Protein AF-A0A2N0P0S3-F1 (afdb_monomer_lite)

Structure (mmCIF, N/CA/C/O backbone):
data_AF-A0A2N0P0S3-F1
#
_entry.id   AF-A0A2N0P0S3-F1
#
loop_
_atom_site.group_PDB
_atom_site.id
_atom_site.type_symbol
_atom_site.label_atom_id
_atom_site.label_alt_id
_atom_site.label_comp_id
_atom_site.label_asym_id
_atom_site.label_entity_id
_atom_site.label_seq_id
_atom_site.pdbx_PDB_ins_code
_atom_site.Cartn_x
_atom_site.Cartn_y
_atom_site.Cartn_z
_atom_site.occupancy
_atom_site.B_iso_or_equiv
_atom_site.auth_seq_id
_atom_site.auth_comp_id
_atom_site.auth_asym_id
_atom_site.auth_atom_id
_atom_site.pdbx_PDB_model_num
ATOM 1 N N . MET A 1 1 ? -3.765 6.237 31.371 1.00 34.06 1 MET A N 1
ATOM 2 C CA . MET A 1 1 ? -3.952 5.340 30.205 1.00 34.06 1 MET A CA 1
ATOM 3 C C . MET A 1 1 ? -2.977 5.569 29.033 1.00 34.06 1 MET A C 1
ATOM 5 O O . MET A 1 1 ? -3.129 4.906 28.023 1.00 34.06 1 MET A O 1
ATOM 9 N N . LYS A 1 2 ? -1.936 6.421 29.139 1.00 26.97 2 LYS A N 1
ATOM 10 C CA . LYS A 1 2 ? -0.884 6.547 28.098 1.00 26.97 2 LYS A CA 1
ATOM 11 C C . LYS A 1 2 ? 0.274 5.538 28.229 1.00 26.97 2 LYS A C 1
ATOM 13 O O . LYS A 1 2 ? 1.040 5.382 27.290 1.00 26.97 2 LYS A O 1
ATOM 18 N N . ALA A 1 3 ? 0.411 4.870 29.376 1.00 29.38 3 ALA A N 1
ATOM 19 C CA . ALA A 1 3 ? 1.543 3.980 29.656 1.00 29.38 3 ALA A CA 1
ATOM 20 C C . ALA A 1 3 ? 1.286 2.505 29.292 1.00 29.38 3 ALA A C 1
ATOM 22 O O . ALA A 1 3 ? 2.231 1.787 28.995 1.00 29.38 3 ALA A O 1
ATOM 23 N N . THR A 1 4 ? 0.028 2.059 29.265 1.00 32.06 4 THR A N 1
ATOM 24 C CA . THR A 1 4 ? -0.329 0.642 29.069 1.00 32.06 4 THR A CA 1
ATOM 25 C C . THR A 1 4 ? -0.393 0.191 27.608 1.00 32.06 4 THR A C 1
ATOM 27 O O . THR A 1 4 ? -0.320 -0.999 27.349 1.00 32.06 4 THR A O 1
ATOM 30 N N . VAL A 1 5 ? -0.460 1.113 26.642 1.00 41.31 5 VAL A N 1
ATOM 31 C CA . VAL A 1 5 ? -0.503 0.768 25.203 1.00 41.31 5 VAL A CA 1
ATOM 32 C C . VAL A 1 5 ? 0.903 0.537 24.620 1.00 41.31 5 VAL A C 1
ATOM 34 O O . VAL A 1 5 ? 1.060 -0.120 23.601 1.00 41.31 5 VAL A O 1
ATOM 37 N N . ASN A 1 6 ? 1.965 1.014 25.281 1.00 37.31 6 ASN A N 1
ATOM 38 C CA . ASN A 1 6 ? 3.331 0.958 24.738 1.00 37.31 6 ASN A CA 1
ATOM 39 C C . ASN A 1 6 ? 4.110 -0.332 25.074 1.00 37.31 6 ASN A C 1
ATOM 41 O O . ASN A 1 6 ? 5.228 -0.504 24.573 1.00 37.31 6 ASN A O 1
ATOM 45 N N . SER A 1 7 ? 3.548 -1.214 25.912 1.00 41.91 7 SER A N 1
ATOM 46 C CA . SER A 1 7 ? 4.177 -2.462 26.382 1.00 41.91 7 SER A CA 1
ATOM 47 C C . SER A 1 7 ? 3.598 -3.748 25.778 1.00 41.91 7 SER A C 1
ATOM 49 O O . SER A 1 7 ? 4.151 -4.812 26.028 1.00 41.91 7 SER A O 1
ATOM 51 N N . GLU A 1 8 ? 2.506 -3.688 25.009 1.00 54.06 8 GLU A N 1
ATOM 52 C CA . GLU A 1 8 ? 1.815 -4.892 24.499 1.00 54.06 8 GLU A CA 1
ATOM 53 C C . GLU A 1 8 ? 2.252 -5.336 23.098 1.00 54.06 8 GLU A C 1
ATOM 55 O O . GLU A 1 8 ? 1.956 -6.457 22.677 1.00 54.06 8 GLU A O 1
ATOM 60 N N . TYR A 1 9 ? 2.963 -4.488 22.360 1.00 60.41 9 TYR A N 1
ATOM 61 C CA . TYR A 1 9 ? 3.304 -4.790 20.976 1.00 60.41 9 TYR A CA 1
ATOM 62 C C . TYR A 1 9 ? 4.672 -5.476 20.854 1.00 60.41 9 TYR A C 1
ATOM 64 O O . TYR A 1 9 ? 5.592 -5.138 21.606 1.00 60.41 9 TYR A O 1
ATOM 72 N N . PRO A 1 10 ? 4.813 -6.463 19.944 1.00 57.31 10 PRO A N 1
ATOM 73 C CA . PRO A 1 10 ? 6.099 -7.092 19.647 1.00 57.31 10 PRO A CA 1
ATOM 74 C C . PRO A 1 10 ? 7.177 -6.049 19.404 1.00 57.31 10 PRO A C 1
ATOM 76 O O . PRO A 1 10 ? 7.014 -5.178 18.560 1.00 57.31 10 PRO A O 1
ATOM 79 N N . LYS A 1 11 ? 8.268 -6.163 20.154 1.00 61.19 11 LYS A N 1
ATOM 80 C CA . LYS A 1 11 ? 9.514 -5.464 19.879 1.00 61.19 11 LYS A CA 1
ATOM 81 C C . LYS A 1 11 ? 10.600 -6.519 19.850 1.00 61.19 11 LYS A C 1
ATOM 83 O O . LYS A 1 11 ? 11.065 -6.952 20.903 1.00 61.19 11 LYS A O 1
ATOM 88 N N . SER A 1 12 ? 10.940 -6.976 18.660 1.00 64.06 12 SER A N 1
ATOM 89 C CA . SER A 1 12 ? 12.170 -7.714 18.413 1.00 64.06 12 SER A CA 1
ATOM 90 C C . SER A 1 12 ? 13.145 -6.823 17.645 1.00 64.06 12 SER A C 1
ATOM 92 O O . SER A 1 12 ? 12.809 -5.721 17.214 1.00 64.06 12 SER A O 1
ATOM 94 N N . GLU A 1 13 ? 14.384 -7.283 17.483 1.00 67.25 13 GLU A N 1
ATOM 95 C CA . GLU A 1 13 ? 15.349 -6.610 16.604 1.00 67.25 13 GLU A CA 1
ATOM 96 C C . GLU A 1 13 ? 14.969 -6.751 15.116 1.00 67.25 13 GLU A C 1
ATOM 98 O O . GLU A 1 13 ? 15.523 -6.052 14.271 1.00 67.25 13 GLU A O 1
ATOM 103 N N . ASN A 1 14 ? 14.014 -7.633 14.784 1.00 80.31 14 ASN A N 1
ATOM 104 C CA . ASN A 1 14 ? 13.593 -7.917 13.418 1.00 80.31 14 ASN A CA 1
ATOM 105 C C . ASN A 1 14 ? 12.127 -7.510 13.182 1.00 80.31 14 ASN A C 1
ATOM 107 O O . ASN A 1 14 ? 11.172 -8.190 13.567 1.00 80.31 14 ASN A O 1
ATOM 111 N N . ILE A 1 15 ? 11.954 -6.415 12.444 1.00 84.88 15 ILE A N 1
ATOM 112 C CA . ILE A 1 15 ? 10.644 -5.860 12.080 1.00 84.88 15 ILE A CA 1
ATOM 113 C C . ILE A 1 15 ? 9.794 -6.859 11.297 1.00 84.88 15 ILE A C 1
ATOM 115 O O . ILE A 1 15 ? 8.581 -6.909 11.485 1.00 84.88 15 ILE A O 1
ATOM 119 N N . GLY A 1 16 ? 10.405 -7.695 10.457 1.00 84.44 16 GLY A N 1
ATOM 120 C CA . GLY A 1 16 ? 9.678 -8.707 9.695 1.00 84.44 16 GLY A CA 1
ATOM 121 C C . GLY A 1 16 ? 9.000 -9.744 10.592 1.00 84.44 16 GLY A C 1
ATOM 122 O O . GLY A 1 16 ? 7.855 -10.122 10.335 1.00 84.44 16 GLY A O 1
ATOM 123 N N . SER A 1 17 ? 9.653 -10.181 11.676 1.00 85.56 17 SER A N 1
ATOM 124 C CA . SER A 1 17 ? 9.007 -11.058 12.665 1.00 85.56 17 SER A CA 1
ATOM 125 C C . SER A 1 17 ? 7.934 -10.336 13.472 1.00 85.56 17 SER A C 1
ATOM 127 O O . SER A 1 17 ? 6.889 -10.928 13.744 1.00 85.56 17 SER A O 1
ATOM 129 N N . ASP A 1 18 ? 8.145 -9.061 13.802 1.00 86.38 18 ASP A N 1
ATOM 130 C CA . ASP A 1 18 ? 7.155 -8.274 14.540 1.00 86.38 18 ASP A CA 1
ATOM 131 C C . ASP A 1 18 ? 5.877 -8.079 13.718 1.00 86.38 18 ASP A C 1
ATOM 133 O O . ASP A 1 18 ? 4.783 -8.342 14.217 1.00 86.38 18 ASP A O 1
ATOM 137 N N . LEU A 1 19 ? 6.001 -7.724 12.435 1.00 88.12 19 LEU A N 1
ATOM 138 C CA . LEU A 1 19 ? 4.865 -7.581 11.520 1.00 88.12 19 LEU A CA 1
ATOM 139 C C . LEU A 1 19 ? 4.123 -8.905 11.309 1.00 88.12 19 LEU A C 1
ATOM 141 O O . LEU A 1 19 ? 2.893 -8.916 11.289 1.00 88.12 19 LEU A O 1
ATOM 145 N N . LYS A 1 20 ? 4.836 -10.034 11.199 1.00 89.38 20 LYS A N 1
ATOM 146 C CA . LYS A 1 20 ? 4.201 -11.363 11.126 1.00 89.38 20 LYS A CA 1
ATOM 147 C C . LYS A 1 20 ? 3.419 -11.687 12.395 1.00 89.38 20 LYS A C 1
ATOM 149 O O . LYS A 1 20 ? 2.264 -12.088 12.305 1.00 89.38 20 LYS A O 1
ATOM 154 N N . ARG A 1 21 ? 3.997 -11.439 13.572 1.00 86.62 21 ARG A N 1
ATOM 155 C CA . ARG A 1 21 ? 3.304 -11.659 14.848 1.00 86.62 21 ARG A CA 1
ATOM 156 C C . ARG A 1 21 ? 2.073 -10.764 14.979 1.00 86.62 21 ARG A C 1
ATOM 158 O O . ARG A 1 21 ? 1.035 -11.202 15.464 1.00 86.62 21 ARG A O 1
ATOM 165 N N . ILE A 1 22 ? 2.168 -9.512 14.533 1.00 87.94 22 ILE A N 1
ATOM 166 C CA . ILE A 1 22 ? 1.030 -8.586 14.492 1.00 87.94 22 ILE A CA 1
ATOM 167 C C . ILE A 1 22 ? -0.065 -9.115 13.567 1.00 87.94 22 ILE A C 1
ATOM 169 O O . ILE A 1 22 ? -1.233 -9.110 13.951 1.00 87.94 22 ILE A O 1
ATOM 173 N N . GLN A 1 23 ? 0.302 -9.611 12.386 1.00 89.19 23 GLN A N 1
ATOM 174 C CA . GLN A 1 23 ? -0.635 -10.225 11.450 1.00 89.19 23 GLN A CA 1
ATOM 175 C C . GLN A 1 23 ? -1.347 -11.434 12.065 1.00 89.19 23 GLN A C 1
ATOM 177 O O . GLN A 1 23 ? -2.563 -11.545 11.948 1.00 89.19 23 GLN A O 1
ATOM 182 N N . GLU A 1 24 ? -0.621 -12.324 12.740 1.00 88.62 24 GLU A N 1
ATOM 183 C CA . GLU A 1 24 ? -1.198 -13.493 13.416 1.00 88.62 24 GLU A CA 1
ATOM 184 C C . GLU A 1 24 ? -2.192 -13.082 14.506 1.00 88.62 24 GLU A C 1
ATOM 186 O O . GLU A 1 24 ? -3.302 -13.612 14.578 1.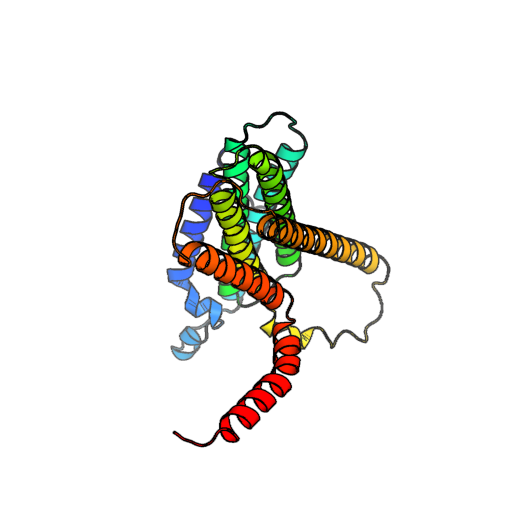00 88.62 24 GLU A O 1
ATOM 191 N N . VAL A 1 25 ? -1.827 -12.089 15.324 1.00 86.94 25 VAL A N 1
ATOM 192 C CA . VAL A 1 25 ? -2.721 -11.530 16.344 1.00 86.94 25 VAL A CA 1
ATOM 193 C C . VAL A 1 25 ? -3.959 -10.910 15.697 1.00 86.94 25 VAL A C 1
ATOM 195 O O . VAL A 1 25 ? -5.065 -11.103 16.200 1.00 86.94 25 VAL A O 1
ATOM 198 N N . LEU A 1 26 ? -3.802 -10.190 14.586 1.00 87.94 26 LEU A N 1
ATOM 199 C CA . LEU A 1 26 ? -4.914 -9.576 13.869 1.00 87.94 26 LEU A CA 1
ATOM 200 C C . LEU A 1 26 ? -5.879 -10.628 13.311 1.00 87.94 26 LEU A C 1
ATOM 202 O O . LEU A 1 26 ? -7.083 -10.502 13.517 1.00 87.94 26 LEU A O 1
ATOM 206 N N . GLU A 1 27 ? -5.372 -11.679 12.665 1.00 87.88 27 GLU A N 1
ATOM 207 C CA . GLU A 1 27 ? -6.202 -12.773 12.142 1.00 87.88 27 GLU A CA 1
ATOM 208 C C . GLU A 1 27 ? -6.913 -13.532 13.272 1.00 87.88 27 GLU A C 1
ATOM 210 O O . GLU A 1 27 ? -8.102 -13.833 13.167 1.00 87.88 27 GLU A O 1
ATOM 215 N N . PHE A 1 28 ? -6.236 -13.761 14.401 1.00 85.06 28 PHE A N 1
ATOM 216 C CA . PHE A 1 28 ? -6.860 -14.342 15.590 1.00 85.06 28 PHE A CA 1
ATOM 217 C C . PHE A 1 28 ? -7.971 -13.447 16.162 1.00 85.06 28 PHE A C 1
ATOM 219 O O . PHE A 1 28 ? -9.050 -13.918 16.510 1.00 85.06 28 PHE A O 1
ATOM 226 N N . LYS A 1 29 ? -7.754 -12.131 16.252 1.00 82.38 29 LYS A N 1
ATOM 227 C CA . LYS A 1 29 ? -8.792 -11.204 16.732 1.00 82.38 29 LYS A CA 1
ATOM 228 C C . LYS A 1 29 ? -9.949 -11.082 15.745 1.00 82.38 29 LYS A C 1
ATOM 230 O O . LYS A 1 29 ? -11.096 -10.975 16.176 1.00 82.38 29 LYS A O 1
ATOM 235 N N . LYS A 1 30 ? -9.669 -11.143 14.444 1.00 84.31 30 LYS A N 1
ATOM 236 C CA . LYS A 1 30 ? -10.674 -11.173 13.383 1.00 84.31 30 LYS A CA 1
ATOM 237 C C . LYS A 1 30 ? -11.548 -12.422 13.463 1.00 84.31 30 LYS A C 1
ATOM 239 O O . LYS A 1 30 ? -12.760 -12.289 13.336 1.00 84.31 30 LYS A O 1
ATOM 244 N N . SER A 1 31 ? -10.977 -13.601 13.705 1.00 85.38 31 SER A N 1
ATOM 245 C CA . SER A 1 31 ? -11.770 -14.831 13.833 1.00 85.38 31 SER A CA 1
ATOM 246 C C . SER A 1 31 ? -12.677 -14.827 15.067 1.00 85.38 31 SER A C 1
ATOM 248 O O . SER A 1 31 ? -13.757 -15.405 15.028 1.00 85.38 31 SER A O 1
ATOM 250 N N . LEU A 1 32 ? -12.273 -14.139 16.139 1.00 79.25 32 LEU A N 1
ATOM 251 C CA . LEU A 1 32 ? -13.073 -14.014 17.358 1.00 79.25 32 LEU A CA 1
ATOM 252 C C . LEU A 1 32 ? -14.158 -12.934 17.277 1.00 79.25 32 LEU A C 1
ATOM 254 O O . LEU A 1 32 ? -15.271 -13.147 17.751 1.00 79.25 32 LEU A O 1
ATOM 258 N N . TYR A 1 33 ? -13.822 -11.759 16.738 1.00 76.31 33 TYR A N 1
ATOM 259 C CA . TYR A 1 33 ? -14.646 -10.554 16.881 1.00 76.31 33 TYR A CA 1
ATOM 260 C C . TYR A 1 33 ? -15.003 -9.873 15.557 1.00 76.31 33 TYR A C 1
ATOM 262 O O . TYR A 1 33 ? -15.669 -8.843 15.580 1.00 76.31 33 TYR A O 1
ATOM 270 N N . GLY A 1 34 ? -14.580 -10.402 14.406 1.00 76.06 34 GLY A N 1
ATOM 271 C CA . GLY A 1 34 ? -14.697 -9.727 13.109 1.00 76.06 34 GLY A CA 1
ATOM 272 C C . GLY A 1 34 ? -16.127 -9.323 12.753 1.00 76.06 34 GLY A C 1
ATOM 273 O O . GLY A 1 34 ? -16.382 -8.146 12.510 1.00 76.06 34 GLY A O 1
ATOM 274 N N . GLU A 1 35 ? -17.071 -10.265 12.800 1.00 75.00 35 GLU A N 1
ATOM 275 C CA . GLU A 1 35 ? -18.485 -9.999 12.481 1.00 75.00 35 GLU A CA 1
ATOM 276 C C . GLU A 1 35 ? -19.124 -9.007 13.465 1.00 75.00 35 GLU A C 1
ATOM 278 O O . GLU A 1 35 ? -19.880 -8.114 13.078 1.00 75.00 35 GLU A O 1
ATOM 283 N N . ILE A 1 36 ? -18.763 -9.121 14.744 1.00 74.06 36 ILE A N 1
ATOM 284 C CA . ILE A 1 36 ? -19.258 -8.257 15.820 1.00 74.06 36 ILE A CA 1
ATOM 285 C C . ILE A 1 36 ? -18.734 -6.830 15.638 1.00 74.06 36 ILE A C 1
ATOM 287 O O . ILE A 1 36 ? -19.488 -5.876 15.803 1.00 74.06 36 ILE A O 1
ATOM 291 N N . LEU A 1 37 ? -17.464 -6.657 15.270 1.00 72.25 37 LEU A N 1
ATOM 292 C CA . LEU A 1 37 ? -16.865 -5.338 15.057 1.00 72.25 37 LEU A CA 1
ATOM 293 C C . LEU A 1 37 ? -17.406 -4.658 13.795 1.00 72.25 37 LEU A C 1
ATOM 295 O O . LEU A 1 37 ? -17.734 -3.470 13.855 1.00 72.25 37 LEU A O 1
ATOM 299 N N . GLN A 1 38 ? -17.567 -5.413 12.704 1.00 73.06 38 GLN A N 1
ATOM 300 C CA . GLN A 1 38 ? -18.098 -4.902 11.437 1.00 73.06 38 GLN A CA 1
ATOM 301 C C . GLN A 1 38 ? -19.552 -4.447 11.563 1.00 73.06 38 GLN A C 1
ATOM 303 O O . GLN A 1 38 ? -19.915 -3.382 11.072 1.00 73.06 38 GLN A O 1
ATOM 308 N N . GLN A 1 39 ? -20.384 -5.207 12.277 1.00 74.38 39 GLN A N 1
ATOM 309 C CA . GLN A 1 39 ? -21.798 -4.875 12.461 1.00 74.38 39 GLN A CA 1
ATOM 310 C C . GLN A 1 39 ? -22.070 -4.071 13.740 1.00 74.38 39 GLN A C 1
ATOM 312 O O . GLN A 1 39 ? -23.220 -3.949 14.159 1.00 74.38 39 GLN A O 1
ATOM 317 N N . SER A 1 40 ? -21.031 -3.550 14.404 1.00 68.62 40 SER A N 1
ATOM 318 C CA . SER A 1 40 ? -21.145 -2.824 15.682 1.00 68.62 40 SER A CA 1
ATOM 319 C C . SER A 1 40 ? -22.008 -3.558 16.723 1.00 68.62 40 SER A C 1
ATOM 321 O O . SER A 1 40 ? -22.817 -2.967 17.440 1.00 68.62 40 SER A O 1
ATOM 323 N N . GLY A 1 41 ? -21.847 -4.877 16.781 1.00 66.19 41 GLY A N 1
ATOM 324 C CA . GLY A 1 41 ? -22.536 -5.752 17.711 1.00 66.19 41 GLY A CA 1
ATOM 325 C C . GLY A 1 41 ? -23.966 -6.114 17.319 1.00 66.19 41 GLY A C 1
ATOM 326 O O . GLY A 1 41 ? -24.654 -6.722 18.127 1.00 66.19 41 GLY A O 1
ATOM 327 N N . LEU A 1 42 ? -24.445 -5.798 16.111 1.00 71.19 42 LEU A N 1
ATOM 328 C CA . LEU A 1 42 ? -25.830 -6.089 15.717 1.00 71.19 42 LEU A CA 1
ATOM 329 C C . LEU A 1 42 ? -26.228 -7.551 15.976 1.00 71.19 42 LEU A C 1
ATOM 331 O O . LEU A 1 42 ? -27.271 -7.789 16.578 1.00 71.19 42 LEU A O 1
ATOM 335 N N . ALA A 1 43 ? -25.370 -8.513 15.621 1.00 67.38 43 ALA A N 1
ATOM 336 C CA . ALA A 1 43 ? -25.603 -9.932 15.894 1.00 67.38 43 ALA A CA 1
ATOM 337 C C . ALA A 1 43 ? -25.854 -10.206 17.388 1.00 67.38 43 ALA A C 1
ATOM 339 O O . ALA A 1 43 ? -26.839 -10.833 17.761 1.00 67.38 43 ALA A O 1
ATOM 340 N N . TRP A 1 44 ? -25.011 -9.671 18.268 1.00 71.50 44 TRP A N 1
ATOM 341 C CA . TRP A 1 44 ? -25.156 -9.824 19.717 1.00 71.50 44 TRP A CA 1
ATOM 342 C C . TRP A 1 44 ? -26.394 -9.094 20.270 1.00 71.50 44 TRP A C 1
ATOM 344 O O . TRP A 1 44 ? -27.048 -9.631 21.162 1.00 71.50 44 TRP A O 1
ATOM 354 N N . LYS A 1 45 ? -26.774 -7.936 19.700 1.00 71.62 45 LYS A N 1
ATOM 355 C CA . LYS A 1 45 ? -28.020 -7.224 20.046 1.00 71.62 45 LYS A CA 1
ATOM 356 C C . LYS A 1 45 ? -29.240 -8.074 19.680 1.00 71.62 45 LYS A C 1
ATOM 358 O O . LYS A 1 45 ? -30.165 -8.176 20.479 1.00 71.62 45 LYS A O 1
ATOM 363 N N . VAL A 1 46 ? -29.221 -8.727 18.513 1.00 75.06 46 VAL A N 1
ATOM 364 C CA . VAL A 1 46 ? -30.287 -9.639 18.052 1.00 75.06 46 VAL A CA 1
ATOM 365 C C . VAL A 1 46 ? -30.439 -10.848 18.981 1.00 75.06 46 VAL A C 1
ATOM 367 O O . VAL A 1 46 ? -31.560 -11.270 19.250 1.00 75.06 46 VAL A O 1
ATOM 370 N N . PHE A 1 47 ? -29.340 -11.366 19.534 1.00 72.50 47 PHE A N 1
ATOM 371 C CA . PHE A 1 47 ? -29.369 -12.453 20.520 1.00 72.50 47 PHE A CA 1
ATOM 372 C C . PHE A 1 47 ? -29.699 -11.999 21.955 1.00 72.50 47 PHE A C 1
ATOM 374 O O . PHE A 1 47 ? -29.710 -12.824 22.867 1.00 72.50 47 PHE A O 1
ATOM 381 N N . GLY A 1 48 ? -29.978 -10.709 22.177 1.00 69.56 48 GLY A N 1
ATOM 382 C CA . GLY A 1 48 ? -30.339 -10.174 23.491 1.00 69.56 48 GLY A CA 1
ATOM 383 C C . GLY A 1 48 ? -29.163 -10.017 24.460 1.00 69.56 48 GLY A C 1
ATOM 384 O O . GLY A 1 48 ? -29.388 -9.836 25.657 1.00 69.56 48 GLY A O 1
ATOM 385 N N . PHE A 1 49 ? -27.916 -10.070 23.976 1.00 69.44 49 PHE A N 1
ATOM 386 C CA . PHE A 1 49 ? -26.753 -9.805 24.820 1.00 69.44 49 PHE A CA 1
ATOM 387 C C . PHE A 1 49 ? -26.628 -8.303 25.111 1.00 69.44 49 PHE A C 1
ATOM 389 O O . PHE A 1 49 ? -26.746 -7.485 24.192 1.00 69.44 49 PHE A O 1
ATOM 396 N N . PRO A 1 50 ? -26.342 -7.910 26.366 1.00 61.94 50 PRO A N 1
ATOM 397 C CA . PRO A 1 50 ? -26.031 -6.528 26.690 1.00 61.94 50 PRO A CA 1
ATOM 398 C C . PRO A 1 50 ? -24.676 -6.178 26.076 1.00 61.94 50 PRO A C 1
ATOM 400 O O . PRO A 1 50 ? -23.627 -6.621 26.540 1.00 61.94 50 PRO A O 1
ATOM 403 N N . ILE A 1 51 ? -24.693 -5.398 25.000 1.00 68.06 51 ILE A N 1
ATOM 404 C CA . ILE A 1 51 ? -23.466 -4.875 24.409 1.00 68.06 51 ILE A CA 1
ATOM 405 C C . ILE A 1 51 ? -23.181 -3.533 25.036 1.00 68.06 51 ILE A C 1
ATOM 407 O O . ILE A 1 51 ? -23.828 -2.532 24.736 1.00 68.06 51 ILE A O 1
ATOM 411 N N . GLU A 1 52 ? -22.164 -3.513 25.874 1.00 75.12 52 GLU A N 1
ATOM 412 C CA . GLU A 1 52 ? -21.561 -2.272 26.307 1.00 75.12 52 GLU A CA 1
ATOM 413 C C . GLU A 1 52 ? -20.744 -1.683 25.138 1.00 75.12 52 GLU A C 1
ATOM 415 O O . GLU A 1 52 ? -19.682 -2.187 24.762 1.00 75.12 52 GLU A O 1
ATOM 420 N N . GLU A 1 53 ? -21.253 -0.604 24.536 1.00 74.38 53 GLU A N 1
ATOM 421 C CA . GLU A 1 53 ? -20.635 0.083 23.386 1.00 74.38 53 GLU A CA 1
ATOM 422 C C . GLU A 1 53 ? -19.203 0.567 23.678 1.00 74.38 53 GLU A C 1
ATOM 424 O O . GLU A 1 53 ? -18.373 0.687 22.774 1.00 74.38 53 GLU A O 1
ATOM 429 N N . THR A 1 54 ? -18.882 0.756 24.959 1.00 78.94 54 THR A N 1
ATOM 430 C CA . THR A 1 54 ? -17.544 1.061 25.475 1.00 78.94 54 THR A CA 1
ATOM 431 C C . THR A 1 54 ? -16.506 -0.005 25.116 1.00 78.94 54 THR A C 1
ATOM 433 O O . THR A 1 54 ? -15.370 0.356 24.806 1.00 78.94 54 THR A O 1
ATOM 436 N N . TRP A 1 55 ? -16.864 -1.295 25.081 1.00 77.12 55 TRP A N 1
ATOM 437 C CA . TRP A 1 55 ? -15.934 -2.371 24.701 1.00 77.12 55 TRP A CA 1
ATOM 438 C C . TRP A 1 55 ? -15.671 -2.391 23.204 1.00 77.12 55 TRP A C 1
ATOM 440 O O . TRP A 1 55 ? -14.522 -2.532 22.788 1.00 77.12 55 TRP A O 1
ATOM 450 N N . ILE A 1 56 ? -16.714 -2.196 22.391 1.00 77.25 56 ILE A N 1
ATOM 451 C CA . ILE A 1 56 ? -16.561 -2.071 20.937 1.00 77.25 56 ILE A CA 1
ATOM 452 C C . ILE A 1 56 ? -15.649 -0.885 20.629 1.00 77.25 56 ILE A C 1
ATOM 454 O O . ILE A 1 56 ? -14.699 -1.018 19.857 1.00 77.25 56 ILE A O 1
ATOM 458 N N . TYR A 1 57 ? -15.888 0.255 21.278 1.00 80.69 57 TYR A N 1
ATOM 459 C CA . TYR A 1 57 ? -15.037 1.427 21.139 1.00 80.69 57 TYR A CA 1
ATOM 460 C C . TYR A 1 57 ? -13.590 1.142 21.569 1.00 80.69 57 TYR A C 1
ATOM 462 O O . TYR A 1 57 ? -12.665 1.445 20.818 1.00 80.69 57 TYR A O 1
ATOM 470 N N . ALA A 1 58 ? -13.374 0.508 22.725 1.00 81.56 58 ALA A N 1
ATOM 471 C CA . ALA A 1 58 ? -12.038 0.173 23.215 1.00 81.56 58 ALA A CA 1
ATOM 472 C C . ALA A 1 58 ? -11.272 -0.757 22.258 1.00 81.56 58 ALA A C 1
ATOM 474 O O . ALA A 1 58 ? -10.093 -0.522 21.994 1.00 81.56 58 ALA A O 1
ATOM 475 N N . ILE A 1 59 ? -11.937 -1.765 21.683 1.00 82.12 59 ILE A N 1
ATOM 476 C CA . ILE A 1 59 ? -11.323 -2.675 20.705 1.00 82.12 59 ILE A CA 1
ATOM 477 C C . ILE A 1 59 ? -10.995 -1.934 19.404 1.00 82.12 59 ILE A C 1
ATOM 479 O O . ILE A 1 59 ? -9.893 -2.093 18.881 1.00 82.12 59 ILE A O 1
ATOM 483 N N . LYS A 1 60 ? -11.896 -1.076 18.903 1.00 83.38 60 LYS A N 1
ATOM 484 C CA . LYS A 1 60 ? -11.620 -0.227 17.729 1.00 83.38 60 LYS A CA 1
ATOM 485 C C . LYS A 1 60 ? -10.416 0.690 17.973 1.00 83.38 60 LYS A C 1
ATOM 487 O O . LYS A 1 60 ? -9.541 0.786 17.118 1.00 83.38 60 LYS A O 1
ATOM 492 N N . GLN A 1 61 ? -10.321 1.307 19.153 1.00 84.62 61 GLN A N 1
ATOM 493 C CA . GLN A 1 61 ? -9.169 2.132 19.536 1.00 84.62 61 GLN A CA 1
ATOM 494 C C . GLN A 1 61 ? -7.874 1.321 19.640 1.00 84.62 61 GLN A C 1
ATOM 496 O O . GLN A 1 61 ? -6.830 1.782 19.185 1.00 84.62 61 GLN A O 1
ATOM 501 N N . TRP A 1 62 ? -7.928 0.108 20.192 1.00 86.94 62 TRP A N 1
ATOM 502 C CA . TRP A 1 62 ? -6.768 -0.781 20.255 1.00 86.94 62 TRP A CA 1
ATOM 503 C C . TRP A 1 62 ? -6.288 -1.195 18.857 1.00 86.94 62 TRP A C 1
ATOM 505 O O . TRP A 1 62 ? -5.088 -1.150 18.588 1.00 86.94 62 TRP A O 1
ATOM 515 N N . LEU A 1 63 ? -7.212 -1.518 17.944 1.00 86.81 63 LEU A N 1
ATOM 516 C CA . LEU A 1 63 ? -6.903 -1.829 16.545 1.00 86.81 63 LEU A CA 1
ATOM 517 C C . LEU A 1 63 ? -6.290 -0.623 15.815 1.00 86.81 63 LEU A C 1
ATOM 519 O O . LEU A 1 63 ? -5.278 -0.771 15.132 1.00 86.81 63 LEU A O 1
ATOM 523 N N . PHE A 1 64 ? -6.827 0.586 16.010 1.00 86.56 64 PHE A N 1
ATOM 524 C CA . PHE A 1 64 ? -6.195 1.805 15.495 1.00 86.56 64 PHE A CA 1
ATOM 525 C C . PHE A 1 64 ? -4.795 2.016 16.076 1.00 86.56 64 PHE A C 1
ATOM 527 O O . PHE A 1 64 ? -3.865 2.325 15.332 1.00 86.56 64 PHE A O 1
ATOM 534 N N . GLY A 1 65 ? -4.626 1.822 17.386 1.00 86.62 65 GLY A N 1
ATOM 535 C CA . GLY A 1 65 ? -3.332 1.901 18.062 1.00 86.62 65 GLY A CA 1
ATOM 536 C C . GLY A 1 65 ? -2.307 0.936 17.467 1.00 86.62 65 GLY A C 1
ATOM 537 O O . GLY A 1 65 ? -1.173 1.335 17.210 1.00 86.62 65 GLY A O 1
ATOM 538 N N . LEU A 1 66 ? -2.729 -0.293 17.156 1.00 87.94 66 LEU A N 1
ATOM 539 C CA . LEU A 1 66 ? -1.904 -1.298 16.490 1.00 87.94 66 LEU A CA 1
ATOM 540 C C . LEU A 1 66 ? -1.469 -0.842 15.088 1.00 87.94 66 LEU A C 1
ATOM 542 O O . LEU A 1 66 ? -0.286 -0.936 14.764 1.00 87.94 66 LEU A O 1
ATOM 546 N N . ALA A 1 67 ? -2.383 -0.296 14.279 1.00 89.81 67 ALA A N 1
ATOM 547 C CA . ALA A 1 67 ? -2.051 0.241 12.955 1.00 89.81 67 ALA A CA 1
ATOM 548 C C . ALA A 1 67 ? -1.053 1.409 13.042 1.00 89.81 67 ALA A C 1
ATOM 550 O O . ALA A 1 67 ? -0.040 1.410 12.343 1.00 89.81 67 ALA A O 1
ATOM 551 N N . PHE A 1 68 ? -1.285 2.366 13.949 1.00 89.19 68 PHE A N 1
ATOM 552 C CA . PHE A 1 68 ? -0.356 3.478 14.175 1.00 89.19 68 PHE A CA 1
ATOM 553 C C . PHE A 1 68 ? 1.016 2.993 14.639 1.00 89.19 68 PHE A C 1
ATOM 555 O O . PHE A 1 68 ? 2.033 3.531 14.202 1.00 89.19 68 PHE A O 1
ATOM 562 N N . HIS A 1 69 ? 1.054 1.976 15.499 1.00 88.62 69 HIS A N 1
ATOM 563 C CA . HIS A 1 69 ? 2.300 1.377 15.949 1.00 88.62 69 HIS A CA 1
ATOM 564 C C . HIS A 1 69 ? 3.080 0.750 14.785 1.00 88.62 69 HIS A C 1
ATOM 566 O O . HIS A 1 69 ? 4.262 1.056 14.631 1.00 88.62 69 HIS A O 1
ATOM 572 N N . CYS A 1 70 ? 2.419 -0.031 13.923 1.00 89.06 70 CYS A N 1
ATOM 573 C CA . CYS A 1 70 ? 3.038 -0.618 12.728 1.00 89.06 70 CYS A CA 1
ATOM 574 C C . CYS A 1 70 ? 3.613 0.457 11.806 1.00 89.06 70 CYS A C 1
ATOM 576 O O . CYS A 1 70 ? 4.781 0.396 11.424 1.00 89.06 70 CYS A O 1
ATOM 578 N N . SER A 1 71 ? 2.812 1.478 11.489 1.00 89.38 71 SER A N 1
ATOM 579 C CA . SER A 1 71 ? 3.249 2.570 10.621 1.00 89.38 71 SER A CA 1
ATOM 580 C C . SER A 1 71 ? 4.408 3.358 11.233 1.00 89.38 71 SER A C 1
ATOM 582 O O . SER A 1 71 ? 5.332 3.740 10.518 1.00 89.38 71 SER A O 1
ATOM 584 N N . ALA A 1 72 ? 4.405 3.591 12.548 1.00 88.62 72 ALA A N 1
ATOM 585 C CA . ALA A 1 72 ? 5.503 4.269 13.233 1.00 88.62 72 ALA A CA 1
ATOM 586 C C . ALA A 1 72 ? 6.792 3.433 13.225 1.00 88.62 72 ALA A C 1
ATOM 588 O O . ALA A 1 72 ? 7.858 3.970 12.932 1.00 88.62 72 ALA A O 1
ATOM 589 N N . MET A 1 73 ? 6.701 2.125 13.498 1.00 89.62 73 MET A N 1
ATOM 590 C CA . MET A 1 73 ? 7.842 1.209 13.389 1.00 89.62 73 MET A CA 1
ATOM 591 C C . MET A 1 73 ? 8.431 1.239 11.979 1.00 89.62 73 MET A C 1
ATOM 593 O O . MET A 1 73 ? 9.632 1.439 11.828 1.00 89.62 73 MET A O 1
ATOM 597 N N . MET A 1 74 ? 7.585 1.123 10.954 1.00 90.88 74 MET A N 1
ATOM 598 C CA . MET A 1 74 ? 8.031 1.101 9.563 1.00 90.88 74 MET A CA 1
ATOM 599 C C . MET A 1 74 ? 8.682 2.427 9.142 1.00 90.88 74 MET A C 1
ATOM 601 O O . MET A 1 74 ? 9.762 2.428 8.559 1.00 90.88 74 MET A O 1
ATOM 605 N N . ASN A 1 75 ? 8.086 3.569 9.493 1.00 88.19 75 ASN A N 1
ATOM 606 C CA . ASN A 1 75 ? 8.682 4.875 9.191 1.00 88.19 75 ASN A CA 1
ATOM 607 C C . ASN A 1 75 ? 10.041 5.066 9.879 1.00 88.19 75 ASN A C 1
ATOM 609 O O . ASN A 1 75 ? 10.964 5.606 9.275 1.00 88.19 75 ASN A O 1
ATOM 613 N N . ASN A 1 76 ? 10.196 4.598 11.121 1.00 87.75 76 ASN A N 1
ATOM 614 C CA . ASN A 1 76 ? 11.480 4.672 11.817 1.00 87.75 76 ASN A CA 1
ATOM 615 C C . ASN A 1 76 ? 12.569 3.860 11.106 1.00 87.75 76 ASN A C 1
ATOM 617 O O . ASN A 1 76 ? 13.709 4.311 11.042 1.00 87.75 76 ASN A O 1
ATOM 621 N N . GLU A 1 77 ? 12.235 2.694 10.556 1.00 85.69 77 GLU A N 1
ATOM 622 C CA . GLU A 1 77 ? 13.187 1.880 9.795 1.00 85.69 77 GLU A CA 1
ATOM 623 C C . GLU A 1 77 ? 13.543 2.481 8.438 1.00 85.69 77 GLU A C 1
ATOM 625 O O . GLU A 1 77 ? 14.716 2.504 8.071 1.00 85.69 77 GLU A O 1
ATOM 630 N N . LEU A 1 78 ? 12.564 3.037 7.719 1.00 85.94 78 LEU A N 1
ATOM 631 C CA . LEU A 1 78 ? 12.829 3.759 6.471 1.00 85.94 78 LEU A CA 1
ATOM 632 C C . LEU A 1 78 ? 13.740 4.973 6.704 1.00 85.94 78 LEU A C 1
ATOM 634 O O . LEU A 1 78 ? 14.694 5.176 5.961 1.00 85.94 78 LEU A O 1
ATOM 638 N N . ASN A 1 79 ? 13.524 5.723 7.787 1.00 84.25 79 ASN A N 1
ATOM 639 C CA . ASN A 1 79 ? 14.369 6.871 8.126 1.00 84.25 79 ASN A CA 1
ATOM 640 C C . ASN A 1 79 ? 15.816 6.473 8.463 1.00 84.25 79 ASN A C 1
ATOM 642 O O . ASN A 1 79 ? 16.742 7.231 8.180 1.00 84.25 79 ASN A O 1
ATOM 646 N N . LYS A 1 80 ? 16.034 5.296 9.068 1.00 82.00 80 LYS A N 1
ATOM 647 C CA . LYS A 1 80 ? 17.390 4.758 9.284 1.00 82.00 80 LYS A CA 1
ATOM 648 C C . LYS A 1 80 ? 18.058 4.410 7.957 1.00 82.00 80 LYS A C 1
ATOM 650 O O . LYS A 1 80 ? 19.259 4.614 7.805 1.00 82.00 80 LYS A O 1
ATOM 655 N N . TYR A 1 81 ? 17.282 3.888 7.010 1.00 72.25 81 TYR A N 1
ATOM 656 C CA . TYR A 1 81 ? 17.762 3.522 5.685 1.00 72.25 81 TYR A CA 1
ATOM 657 C C . TYR A 1 81 ? 18.187 4.746 4.858 1.00 72.25 81 TYR A C 1
ATOM 659 O O . TYR A 1 81 ? 19.289 4.737 4.314 1.00 72.25 81 TYR A O 1
ATOM 667 N N . ASP A 1 82 ? 17.401 5.828 4.859 1.00 64.94 82 ASP A N 1
ATOM 668 C CA . ASP A 1 82 ? 17.743 7.079 4.156 1.00 64.94 82 ASP A CA 1
ATOM 669 C C . ASP A 1 82 ? 19.076 7.701 4.632 1.00 64.94 82 ASP A C 1
ATOM 671 O O . ASP A 1 82 ? 19.690 8.498 3.924 1.00 64.94 82 ASP A O 1
ATOM 675 N N . GLN A 1 83 ? 19.550 7.328 5.827 1.00 60.31 83 GLN A N 1
ATOM 676 C CA . GLN A 1 83 ? 20.791 7.824 6.430 1.00 60.31 83 GLN A CA 1
ATOM 677 C C . GLN A 1 83 ? 22.001 6.895 6.214 1.00 60.31 83 GLN A C 1
ATOM 679 O O . GLN A 1 83 ? 23.142 7.318 6.418 1.00 60.31 83 GLN A O 1
ATOM 684 N N . LEU A 1 84 ? 21.791 5.641 5.800 1.00 55.31 84 LEU A N 1
ATOM 685 C CA . LEU A 1 84 ? 22.835 4.619 5.675 1.00 55.31 84 LEU A CA 1
ATOM 686 C C . LEU A 1 84 ? 23.137 4.332 4.194 1.00 55.31 84 LEU A C 1
ATOM 688 O O . LEU A 1 84 ? 22.575 3.432 3.580 1.00 55.31 84 LEU A O 1
ATOM 692 N N . PHE A 1 85 ? 24.097 5.068 3.629 1.00 50.78 85 PHE A N 1
ATOM 693 C CA . PHE A 1 85 ? 24.528 5.015 2.220 1.00 50.78 85 PHE A CA 1
ATOM 694 C C . PHE A 1 85 ? 25.196 3.695 1.746 1.00 50.78 85 PHE A C 1
ATOM 696 O O . PHE A 1 85 ? 25.883 3.687 0.725 1.00 50.78 85 PHE A O 1
ATOM 703 N N . SER A 1 86 ? 25.031 2.563 2.439 1.00 55.44 86 SER A N 1
ATOM 704 C CA . SER A 1 86 ? 25.683 1.294 2.057 1.00 55.44 86 SER A CA 1
ATOM 705 C C . SER A 1 86 ? 24.901 0.032 2.442 1.00 55.44 86 SER A C 1
ATOM 707 O O . SER A 1 86 ? 25.490 -0.965 2.872 1.00 55.44 86 SER A O 1
ATOM 709 N N . VAL A 1 87 ? 23.572 0.058 2.358 1.00 62.34 87 VAL A N 1
ATOM 710 C CA . VAL A 1 87 ? 22.771 -1.138 2.654 1.00 62.34 87 VAL A CA 1
ATOM 711 C C . VAL A 1 87 ? 22.740 -2.065 1.433 1.00 62.34 87 VAL A C 1
ATOM 713 O O . VAL A 1 87 ? 22.530 -1.626 0.306 1.00 62.34 87 VAL A O 1
ATOM 716 N N . ASP A 1 88 ? 22.979 -3.353 1.680 1.00 73.50 88 ASP A N 1
ATOM 717 C CA . ASP A 1 88 ? 22.866 -4.444 0.706 1.00 73.50 88 ASP A CA 1
ATOM 718 C C . ASP A 1 88 ? 21.470 -4.454 0.048 1.00 73.50 88 ASP A C 1
ATOM 720 O O . ASP A 1 88 ? 20.461 -4.395 0.753 1.00 73.50 88 ASP A O 1
ATOM 724 N N . ASP A 1 89 ? 21.409 -4.560 -1.287 1.00 77.62 89 ASP A N 1
ATOM 725 C CA . ASP A 1 89 ? 20.167 -4.585 -2.080 1.00 77.62 89 ASP A CA 1
ATOM 726 C C . ASP A 1 89 ? 19.169 -5.646 -1.572 1.00 77.62 89 ASP A C 1
ATOM 728 O O . ASP A 1 89 ? 17.955 -5.446 -1.659 1.00 77.62 89 ASP A O 1
ATOM 732 N N . THR A 1 90 ? 19.659 -6.744 -0.984 1.00 82.06 90 THR A N 1
ATOM 733 C CA . THR A 1 90 ? 18.813 -7.788 -0.380 1.00 82.06 90 THR A CA 1
ATOM 734 C C . THR A 1 90 ? 18.043 -7.292 0.846 1.00 82.06 90 THR A C 1
ATOM 736 O O . THR A 1 90 ? 16.832 -7.489 0.937 1.00 82.06 90 THR A O 1
ATOM 739 N N . LYS A 1 91 ? 18.706 -6.571 1.755 1.00 82.81 91 LYS A N 1
ATOM 740 C CA . LYS A 1 91 ? 18.084 -6.005 2.963 1.00 82.81 91 LYS A CA 1
ATOM 741 C C . LYS A 1 91 ? 17.063 -4.927 2.621 1.00 82.81 91 LYS A C 1
ATOM 743 O O . LYS A 1 91 ? 16.059 -4.784 3.311 1.00 82.81 91 LYS A O 1
ATOM 748 N N . ILE A 1 92 ? 17.305 -4.179 1.545 1.00 84.94 92 ILE A N 1
ATOM 749 C CA . ILE A 1 92 ? 16.363 -3.166 1.058 1.00 84.94 92 ILE A CA 1
ATOM 750 C C . ILE A 1 92 ? 15.112 -3.844 0.500 1.00 84.94 92 ILE A C 1
ATOM 752 O O . ILE A 1 92 ? 14.003 -3.406 0.790 1.00 84.94 92 ILE A O 1
ATOM 756 N N . ALA A 1 93 ? 15.267 -4.937 -0.251 1.00 86.12 93 ALA A N 1
ATOM 757 C CA . ALA A 1 93 ? 14.127 -5.711 -0.733 1.00 86.12 93 ALA A CA 1
ATOM 758 C C . ALA A 1 93 ? 13.282 -6.267 0.430 1.00 86.12 93 ALA A C 1
ATOM 760 O O . ALA A 1 93 ? 12.063 -6.104 0.424 1.00 86.12 93 ALA A O 1
ATOM 761 N N . GLU A 1 94 ? 13.919 -6.823 1.467 1.00 89.25 94 GLU A N 1
ATOM 762 C CA . GLU A 1 94 ? 13.226 -7.282 2.682 1.00 89.25 94 GLU A CA 1
ATOM 763 C C . GLU A 1 94 ? 12.497 -6.138 3.405 1.00 89.25 94 GLU A C 1
ATOM 765 O O . GLU A 1 94 ? 11.356 -6.293 3.847 1.00 89.25 94 GLU A O 1
ATOM 770 N N . LEU A 1 95 ? 13.123 -4.961 3.495 1.00 90.06 95 LEU A N 1
ATOM 771 C CA . LEU A 1 95 ? 12.504 -3.767 4.068 1.00 90.06 95 LEU A CA 1
ATOM 772 C C . LEU A 1 95 ? 11.248 -3.353 3.286 1.00 90.06 95 LEU A C 1
ATOM 774 O O . LEU A 1 95 ? 10.229 -3.012 3.883 1.00 90.06 95 LEU A O 1
ATOM 778 N N . MET A 1 96 ? 11.293 -3.423 1.958 1.00 92.25 96 MET A N 1
ATOM 779 C CA . MET A 1 96 ? 10.168 -3.067 1.089 1.00 92.25 96 MET A CA 1
ATOM 780 C C . MET A 1 96 ? 9.047 -4.115 1.121 1.00 92.25 96 MET A C 1
ATOM 782 O O . MET A 1 96 ? 7.866 -3.765 1.053 1.00 92.25 96 MET A O 1
ATOM 786 N N . ASP A 1 97 ? 9.378 -5.391 1.326 1.00 91.88 97 ASP A N 1
ATOM 787 C CA . ASP A 1 97 ? 8.384 -6.425 1.626 1.00 91.88 97 ASP A CA 1
ATOM 788 C C . ASP A 1 97 ? 7.677 -6.161 2.968 1.00 91.88 97 ASP A C 1
ATOM 790 O O . ASP A 1 97 ? 6.454 -6.321 3.065 1.00 91.88 97 ASP A O 1
ATOM 794 N N . ASN A 1 98 ? 8.412 -5.685 3.979 1.00 92.94 98 ASN A N 1
ATOM 795 C CA . ASN A 1 98 ? 7.845 -5.258 5.262 1.00 92.94 98 ASN A CA 1
ATOM 796 C C . ASN A 1 98 ? 6.943 -4.022 5.111 1.00 92.94 98 ASN A C 1
ATOM 798 O O . ASN A 1 98 ? 5.872 -3.973 5.717 1.00 92.94 98 ASN A O 1
ATOM 802 N N . VAL A 1 99 ? 7.306 -3.066 4.247 1.00 94.06 99 VAL A N 1
ATOM 803 C CA . VAL A 1 99 ? 6.448 -1.919 3.895 1.00 94.06 99 VAL A CA 1
ATOM 804 C C . VAL A 1 99 ? 5.106 -2.394 3.334 1.00 94.06 99 VAL A C 1
ATOM 806 O O . VAL A 1 99 ? 4.050 -1.989 3.828 1.00 94.06 99 VAL A O 1
ATOM 809 N N . ARG A 1 100 ? 5.125 -3.304 2.351 1.00 94.44 100 ARG A N 1
ATOM 810 C CA . ARG A 1 100 ? 3.901 -3.881 1.771 1.00 94.44 100 ARG A CA 1
ATOM 811 C C . ARG A 1 100 ? 3.063 -4.596 2.836 1.00 94.44 100 ARG A C 1
ATOM 813 O O . ARG A 1 100 ? 1.844 -4.425 2.876 1.00 94.44 100 ARG A O 1
ATOM 820 N N . MET A 1 101 ? 3.707 -5.365 3.716 1.00 93.81 101 MET A N 1
ATOM 821 C CA . MET A 1 101 ? 3.041 -6.060 4.821 1.00 93.81 101 MET A CA 1
ATOM 822 C C . MET A 1 101 ? 2.375 -5.080 5.798 1.00 93.81 101 MET A C 1
ATOM 824 O O . MET A 1 101 ? 1.227 -5.289 6.186 1.00 93.81 101 MET A O 1
ATOM 828 N N . CYS A 1 102 ? 3.047 -3.979 6.145 1.00 94.94 102 CYS A N 1
ATOM 829 C CA . CYS A 1 102 ? 2.498 -2.933 7.006 1.00 94.94 102 CYS A CA 1
ATOM 830 C C . CYS A 1 102 ? 1.237 -2.298 6.397 1.00 94.94 102 CYS A C 1
ATOM 832 O O . CYS A 1 102 ? 0.224 -2.171 7.082 1.00 94.94 102 CYS A O 1
ATOM 834 N N . ILE A 1 103 ? 1.269 -1.938 5.108 1.00 95.06 103 ILE A N 1
ATOM 835 C CA . ILE A 1 103 ? 0.108 -1.359 4.407 1.00 95.06 103 ILE A CA 1
ATOM 836 C C . ILE A 1 103 ? -1.058 -2.361 4.379 1.00 95.06 103 ILE A C 1
ATOM 838 O O . ILE A 1 103 ? -2.208 -1.990 4.626 1.00 95.06 103 ILE A O 1
ATOM 842 N N . LYS A 1 104 ? -0.770 -3.648 4.145 1.00 94.75 104 LYS A N 1
ATOM 843 C CA . LYS A 1 104 ? -1.775 -4.717 4.180 1.00 94.75 104 LYS A CA 1
ATOM 844 C C . LYS A 1 104 ? -2.440 -4.835 5.555 1.00 94.75 104 LYS A C 1
ATOM 846 O O . LYS A 1 104 ? -3.672 -4.820 5.609 1.00 94.75 104 LYS A O 1
ATOM 851 N N . ILE A 1 105 ? -1.654 -4.903 6.634 1.00 93.25 105 ILE A N 1
ATOM 852 C CA . ILE A 1 105 ? -2.143 -4.948 8.026 1.00 93.25 105 ILE A CA 1
ATOM 853 C C . ILE A 1 105 ? -3.061 -3.751 8.299 1.00 93.25 105 ILE A C 1
ATOM 855 O O . ILE A 1 105 ? -4.181 -3.931 8.779 1.00 93.25 105 ILE A O 1
ATOM 859 N N . THR A 1 106 ? -2.633 -2.538 7.930 1.00 93.12 106 THR A N 1
ATOM 860 C CA . THR A 1 106 ? -3.449 -1.328 8.095 1.00 93.12 106 THR A CA 1
ATOM 861 C C . THR A 1 106 ? -4.771 -1.438 7.336 1.00 93.12 106 THR A C 1
ATOM 863 O O . THR A 1 106 ? -5.818 -1.150 7.912 1.00 93.12 106 THR A O 1
ATOM 866 N N . SER A 1 107 ? -4.772 -1.925 6.089 1.00 92.19 107 SER A N 1
ATOM 867 C CA . SER A 1 107 ? -6.017 -2.098 5.324 1.00 92.19 107 SER A CA 1
ATOM 868 C C . SER A 1 107 ? -6.991 -3.077 5.985 1.00 92.19 107 SER A C 1
ATOM 870 O O . SER A 1 107 ? -8.182 -2.792 6.078 1.00 92.19 107 SER A O 1
ATOM 872 N N . GLN A 1 108 ? -6.493 -4.198 6.515 1.00 90.81 108 GLN A N 1
ATOM 873 C CA . GLN A 1 108 ? -7.323 -5.191 7.196 1.00 90.81 108 GLN A CA 1
ATOM 874 C C . GLN A 1 108 ? -7.905 -4.635 8.497 1.00 90.81 108 GLN A C 1
ATOM 876 O O . GLN A 1 108 ? -9.064 -4.893 8.812 1.00 90.81 108 GLN A O 1
ATOM 881 N N . ILE A 1 109 ? -7.125 -3.843 9.235 1.00 89.75 109 ILE A N 1
ATOM 882 C CA . ILE A 1 109 ? -7.602 -3.140 10.427 1.00 89.75 109 ILE A CA 1
ATOM 883 C C . ILE A 1 109 ? -8.740 -2.179 10.063 1.00 89.75 109 ILE A C 1
ATOM 885 O O . ILE A 1 109 ? -9.791 -2.227 10.699 1.00 89.75 109 ILE A O 1
ATOM 889 N N . ILE A 1 110 ? -8.573 -1.355 9.023 1.00 87.88 110 ILE A N 1
ATOM 890 C CA . ILE A 1 110 ? -9.618 -0.420 8.578 1.00 87.88 110 ILE A CA 1
ATOM 891 C C . ILE A 1 110 ? -10.892 -1.169 8.157 1.00 87.88 110 ILE A C 1
ATOM 893 O O . ILE A 1 110 ? -11.978 -0.790 8.592 1.00 87.88 110 ILE A O 1
ATOM 897 N N . GLN A 1 111 ? -10.775 -2.281 7.421 1.00 86.25 111 GLN A N 1
ATOM 898 C CA . GLN A 1 111 ? -11.922 -3.129 7.053 1.00 86.25 111 GLN A CA 1
ATOM 899 C C . GLN A 1 111 ? -12.655 -3.735 8.252 1.00 86.25 111 GLN A C 1
ATOM 901 O O . GLN A 1 111 ? -13.866 -3.940 8.198 1.00 86.25 111 GLN A O 1
ATOM 906 N N . LEU A 1 112 ? -11.934 -4.079 9.321 1.00 83.31 112 LEU A N 1
ATOM 907 C CA . LEU A 1 112 ? -12.539 -4.643 10.530 1.00 83.31 112 LEU A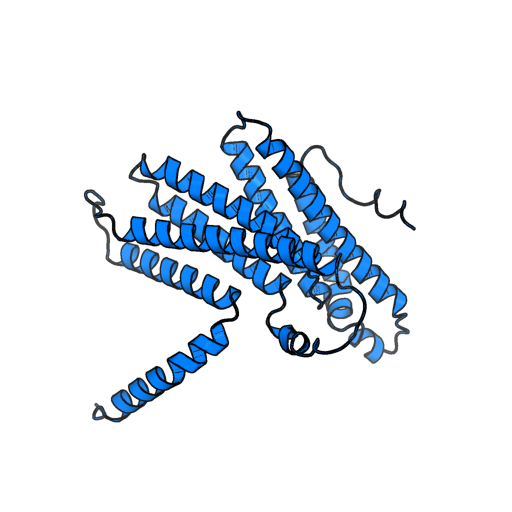 CA 1
ATOM 908 C C . LEU A 1 112 ? -13.255 -3.583 11.359 1.00 83.31 112 LEU A C 1
ATOM 910 O O . LEU A 1 112 ? -14.299 -3.856 11.946 1.00 83.31 112 LEU A O 1
ATOM 914 N N . ILE A 1 113 ? -12.686 -2.382 11.420 1.00 82.62 113 ILE A N 1
ATOM 915 C CA . ILE A 1 113 ? -13.266 -1.263 12.162 1.00 82.62 113 ILE A CA 1
ATOM 916 C C . ILE A 1 113 ? -14.470 -0.674 11.408 1.00 82.62 113 ILE A C 1
ATOM 918 O O . ILE A 1 113 ? -15.427 -0.226 12.053 1.00 82.62 113 ILE A O 1
ATOM 922 N N . GLY A 1 114 ? -14.417 -0.684 10.071 1.00 76.06 114 GLY A N 1
ATOM 923 C CA . GLY A 1 114 ? -15.434 -0.119 9.184 1.00 76.06 114 GLY A CA 1
ATOM 924 C C . GLY A 1 114 ? -15.415 1.409 9.131 1.00 76.06 114 GLY A C 1
ATOM 925 O O . GLY A 1 114 ? -16.444 2.016 8.862 1.00 76.06 114 GLY A O 1
ATOM 926 N N . SER A 1 115 ? -14.286 2.044 9.460 1.00 75.94 115 SER A N 1
ATOM 927 C CA . SER A 1 115 ? -14.147 3.502 9.382 1.00 75.94 115 SER A CA 1
ATOM 928 C C . SER A 1 115 ? -12.727 3.903 8.968 1.00 75.94 115 SER A C 1
ATOM 930 O O . SER A 1 115 ? -11.777 3.462 9.632 1.00 75.94 115 SER A O 1
ATOM 932 N N . PRO A 1 116 ? -12.558 4.757 7.943 1.00 79.38 116 PRO A N 1
ATOM 933 C CA . PRO A 1 116 ? -11.254 5.248 7.514 1.00 79.38 116 PRO A CA 1
ATOM 934 C C . PRO A 1 116 ? -10.640 6.187 8.556 1.00 79.38 116 PRO A C 1
ATOM 936 O O . PRO A 1 116 ? -11.322 6.765 9.405 1.00 79.38 116 PRO A O 1
ATOM 939 N N . ASN A 1 117 ? -9.324 6.380 8.480 1.00 82.56 117 ASN A N 1
ATOM 940 C CA . ASN A 1 117 ? -8.620 7.357 9.307 1.00 82.56 117 ASN A CA 1
ATOM 941 C C . ASN A 1 117 ? -7.582 8.104 8.472 1.00 82.56 117 ASN A C 1
ATOM 943 O O . ASN A 1 117 ? -6.574 7.523 8.078 1.00 82.56 117 ASN A O 1
ATOM 947 N N . ASN A 1 118 ? -7.788 9.410 8.282 1.00 81.56 118 ASN A N 1
ATOM 948 C CA . ASN A 1 118 ? -6.941 10.232 7.417 1.00 81.56 118 ASN A CA 1
ATOM 949 C C . ASN A 1 118 ? -5.445 10.180 7.788 1.00 81.56 118 ASN A C 1
ATOM 951 O O . ASN A 1 118 ? -4.587 10.183 6.912 1.00 81.56 118 ASN A O 1
ATOM 955 N N . LYS A 1 119 ? -5.099 10.073 9.079 1.00 84.38 119 LYS A N 1
ATOM 956 C CA . LYS A 1 119 ? -3.688 9.983 9.495 1.00 84.38 119 LYS A CA 1
ATOM 957 C C . LYS A 1 119 ? -3.056 8.655 9.077 1.00 84.38 119 LYS A C 1
ATOM 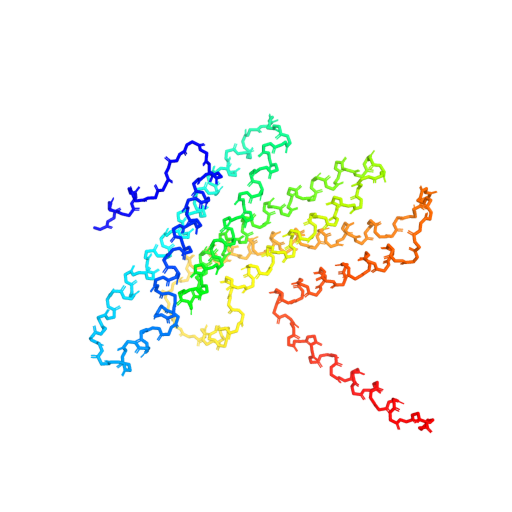959 O O . LYS A 1 119 ? -1.906 8.644 8.644 1.00 84.38 119 LYS A O 1
ATOM 964 N N . LEU A 1 120 ? -3.797 7.551 9.181 1.00 86.56 120 LEU A N 1
ATOM 965 C CA . LEU A 1 120 ? -3.341 6.247 8.688 1.00 86.56 120 LEU A CA 1
ATOM 966 C C . LEU A 1 120 ? -3.293 6.211 7.161 1.00 86.56 120 LEU A C 1
ATOM 968 O O . LEU A 1 120 ? -2.351 5.647 6.608 1.00 86.56 120 LEU A O 1
ATOM 972 N N . THR A 1 121 ? -4.247 6.858 6.491 1.00 87.81 121 THR A N 1
ATOM 973 C CA . THR A 1 121 ? -4.239 7.056 5.038 1.00 87.81 121 THR A CA 1
ATOM 974 C C . THR A 1 121 ? -2.959 7.744 4.589 1.00 87.81 121 THR A C 1
ATOM 976 O O . THR A 1 121 ? -2.206 7.179 3.802 1.00 87.81 121 THR A O 1
ATOM 979 N N . LEU A 1 122 ? -2.662 8.920 5.142 1.00 86.25 122 LEU A N 1
ATOM 980 C CA . LEU A 1 122 ? -1.462 9.685 4.806 1.00 86.25 122 LEU A CA 1
ATOM 981 C C . LEU A 1 122 ? -0.182 8.909 5.129 1.00 86.25 122 LEU A C 1
ATOM 983 O O . LEU A 1 122 ? 0.732 8.872 4.311 1.00 86.25 122 LEU A O 1
ATOM 987 N N . SER A 1 123 ? -0.126 8.237 6.282 1.00 89.50 123 SER A N 1
ATOM 988 C CA . SER A 1 123 ? 1.029 7.409 6.639 1.00 89.50 123 SER A CA 1
ATOM 989 C C . SER A 1 123 ? 1.236 6.249 5.659 1.00 89.50 123 SER A C 1
ATOM 991 O O . SER A 1 123 ? 2.360 5.997 5.233 1.00 89.50 123 SER A O 1
ATOM 993 N N . SER A 1 124 ? 0.159 5.591 5.227 1.00 92.69 124 SER A N 1
ATOM 994 C CA . SER A 1 124 ? 0.222 4.508 4.239 1.00 92.69 124 SER A CA 1
ATOM 995 C C . SER A 1 124 ? 0.620 5.019 2.854 1.00 92.69 124 SER A C 1
ATOM 997 O O . SER A 1 124 ? 1.366 4.338 2.157 1.00 92.69 124 SER A O 1
ATOM 999 N N . ILE A 1 125 ? 0.183 6.227 2.474 1.00 90.81 125 ILE A N 1
ATOM 1000 C CA . ILE A 1 125 ? 0.609 6.889 1.234 1.00 90.81 125 ILE A CA 1
ATOM 1001 C C . ILE A 1 125 ? 2.116 7.159 1.264 1.00 90.81 125 ILE A C 1
ATOM 1003 O O . ILE A 1 125 ? 2.799 6.840 0.299 1.00 90.81 125 ILE A O 1
ATOM 1007 N N . VAL A 1 126 ? 2.661 7.680 2.369 1.00 91.25 126 VAL A N 1
ATOM 1008 C CA . VAL A 1 126 ? 4.114 7.897 2.508 1.00 91.25 126 VAL A CA 1
ATOM 1009 C C . VAL A 1 126 ? 4.885 6.586 2.336 1.00 91.25 126 VAL A C 1
ATOM 1011 O O . VAL A 1 126 ? 5.813 6.526 1.531 1.00 91.25 126 VAL A O 1
ATOM 1014 N N . LEU A 1 127 ? 4.460 5.522 3.024 1.00 93.19 127 LEU A N 1
ATOM 1015 C CA . LEU A 1 127 ? 5.065 4.192 2.905 1.00 93.19 127 LEU A CA 1
ATOM 1016 C C . LEU A 1 127 ? 4.998 3.653 1.463 1.00 93.19 127 LEU A C 1
ATOM 1018 O O . LEU A 1 127 ? 5.978 3.113 0.949 1.00 93.19 127 LEU A O 1
ATOM 1022 N N . ALA A 1 128 ? 3.861 3.833 0.789 1.00 93.62 128 ALA A N 1
ATOM 1023 C CA . ALA A 1 128 ? 3.678 3.426 -0.598 1.00 93.62 128 ALA A CA 1
ATOM 1024 C C . ALA A 1 128 ? 4.582 4.208 -1.563 1.00 93.62 128 ALA A C 1
ATOM 1026 O O . ALA A 1 128 ? 5.186 3.605 -2.449 1.00 93.62 128 ALA A O 1
ATOM 1027 N N . THR A 1 129 ? 4.729 5.521 -1.369 1.00 92.31 129 THR A N 1
ATOM 1028 C CA . THR A 1 129 ? 5.656 6.363 -2.139 1.00 92.31 129 THR A CA 1
ATOM 1029 C C . THR A 1 129 ? 7.088 5.845 -2.030 1.00 92.31 129 THR A C 1
ATOM 1031 O O . THR A 1 129 ? 7.764 5.699 -3.048 1.00 92.31 129 THR A O 1
ATOM 1034 N N . SER A 1 130 ? 7.545 5.499 -0.820 1.00 91.88 130 SER A N 1
ATOM 1035 C CA . SER A 1 130 ? 8.877 4.915 -0.608 1.00 91.88 130 SER A CA 1
ATOM 1036 C C . SER A 1 130 ? 9.057 3.600 -1.372 1.00 91.88 130 SER A C 1
ATOM 1038 O O . SER A 1 130 ? 10.089 3.411 -2.018 1.00 91.88 130 SER A O 1
ATOM 1040 N N . TYR A 1 131 ? 8.045 2.724 -1.365 1.00 93.56 131 TYR A N 1
ATOM 1041 C CA . TYR A 1 131 ? 8.078 1.476 -2.134 1.00 93.56 131 TYR A CA 1
ATOM 1042 C C . TYR A 1 131 ? 8.172 1.727 -3.642 1.00 93.56 131 TYR A C 1
ATOM 1044 O O . TYR A 1 131 ? 9.001 1.118 -4.318 1.00 93.56 131 TYR A O 1
ATOM 1052 N N . ILE A 1 132 ? 7.340 2.624 -4.181 1.00 90.94 132 ILE A N 1
ATOM 1053 C CA . ILE A 1 132 ? 7.314 2.922 -5.620 1.00 90.94 132 ILE A CA 1
ATOM 1054 C C . ILE A 1 132 ? 8.656 3.506 -6.064 1.00 90.94 132 ILE A C 1
ATOM 1056 O O . ILE A 1 132 ? 9.215 3.049 -7.057 1.00 90.94 132 ILE A O 1
ATOM 1060 N N . ASN A 1 133 ? 9.213 4.454 -5.307 1.00 90.62 133 ASN A N 1
ATOM 1061 C CA . ASN A 1 133 ? 10.510 5.056 -5.619 1.00 90.62 133 ASN A CA 1
ATOM 1062 C C . ASN A 1 133 ? 11.649 4.030 -5.585 1.00 90.62 133 ASN A C 1
ATOM 1064 O O . ASN A 1 133 ? 12.514 4.035 -6.462 1.00 90.62 133 ASN A O 1
ATOM 1068 N N . TRP A 1 134 ? 11.637 3.109 -4.617 1.00 90.62 134 TRP A N 1
ATOM 1069 C CA . TRP A 1 134 ? 12.572 1.987 -4.621 1.00 90.62 134 TRP A CA 1
ATOM 1070 C C . TRP A 1 134 ? 12.375 1.095 -5.853 1.00 90.62 134 TRP A C 1
ATOM 1072 O O . TRP A 1 134 ? 13.351 0.770 -6.527 1.00 90.62 134 TRP A O 1
ATOM 1082 N N . GLY A 1 135 ? 11.132 0.742 -6.186 1.00 87.75 135 GLY A N 1
ATOM 1083 C CA . GLY A 1 135 ? 10.806 -0.055 -7.369 1.00 87.75 135 GLY A CA 1
ATOM 1084 C C . GLY A 1 135 ? 11.321 0.584 -8.662 1.00 87.75 135 GLY A C 1
ATOM 1085 O O . GLY A 1 135 ? 11.961 -0.089 -9.466 1.00 87.75 135 GLY A O 1
ATOM 1086 N N . LEU A 1 136 ? 11.130 1.895 -8.819 1.00 86.06 136 LEU A N 1
ATOM 1087 C CA . LEU A 1 136 ? 11.679 2.694 -9.919 1.00 86.06 136 LEU A CA 1
ATOM 1088 C C . LEU A 1 136 ? 13.211 2.621 -9.982 1.00 86.06 136 LEU A C 1
ATOM 1090 O O . LEU A 1 136 ? 13.768 2.315 -11.034 1.00 86.06 136 LEU A O 1
ATOM 1094 N N . SER A 1 137 ? 13.895 2.787 -8.845 1.00 86.00 137 SER A N 1
ATOM 1095 C CA . SER A 1 137 ? 15.355 2.638 -8.771 1.00 86.00 137 SER A CA 1
ATOM 1096 C C . SER A 1 137 ? 15.827 1.237 -9.179 1.00 86.00 137 SER A C 1
ATOM 1098 O O . SER A 1 137 ? 16.863 1.088 -9.831 1.00 86.00 137 SER A O 1
ATOM 1100 N N . GLN A 1 138 ? 15.076 0.189 -8.827 1.00 82.81 138 GLN A N 1
ATOM 1101 C CA . GLN A 1 138 ? 15.402 -1.169 -9.260 1.00 82.81 138 GLN A CA 1
ATOM 1102 C C . GLN A 1 138 ? 15.240 -1.322 -10.773 1.00 82.81 138 GLN A C 1
ATOM 1104 O O . GLN A 1 138 ? 16.100 -1.932 -11.407 1.00 82.81 138 GLN A O 1
ATOM 1109 N N . ILE A 1 139 ? 14.191 -0.745 -11.365 1.00 78.19 139 ILE A N 1
ATOM 1110 C CA . ILE A 1 139 ? 13.986 -0.753 -12.821 1.00 78.19 139 ILE A CA 1
ATOM 1111 C C . ILE A 1 139 ? 15.192 -0.118 -13.527 1.00 78.19 139 ILE A C 1
ATOM 1113 O O . ILE A 1 139 ? 15.762 -0.756 -14.414 1.00 78.19 139 ILE A O 1
ATOM 1117 N N . ASP A 1 140 ? 15.664 1.042 -13.057 1.00 77.75 140 ASP A N 1
ATOM 1118 C CA . ASP A 1 140 ? 16.853 1.722 -13.596 1.00 77.75 140 ASP A CA 1
ATOM 1119 C C . ASP A 1 140 ? 18.114 0.841 -13.549 1.00 77.75 140 ASP A C 1
ATOM 1121 O O . ASP A 1 140 ? 18.874 0.752 -14.516 1.00 77.75 140 ASP A O 1
ATOM 1125 N N . LYS A 1 141 ? 18.334 0.123 -12.439 1.00 76.88 141 LYS A N 1
ATOM 1126 C CA . LYS A 1 141 ? 19.467 -0.811 -12.300 1.00 76.88 141 LYS A CA 1
ATOM 1127 C C . LYS A 1 141 ? 19.361 -2.005 -13.256 1.00 76.88 141 LYS A C 1
ATOM 1129 O O . LYS A 1 141 ? 20.383 -2.554 -13.683 1.00 76.88 141 LYS A O 1
ATOM 1134 N N . ILE A 1 142 ? 18.140 -2.446 -13.554 1.00 70.44 142 ILE A N 1
ATOM 1135 C CA . ILE A 1 142 ? 17.855 -3.681 -14.288 1.00 70.44 142 ILE A CA 1
ATOM 1136 C C . ILE A 1 142 ? 17.836 -3.474 -15.809 1.00 70.44 142 ILE A C 1
ATOM 1138 O O . ILE A 1 142 ? 18.154 -4.426 -16.527 1.00 70.44 142 ILE A O 1
ATOM 1142 N N . GLU A 1 143 ? 17.561 -2.268 -16.321 1.00 61.69 143 GLU A N 1
ATOM 1143 C CA . GLU A 1 143 ? 17.630 -1.981 -17.769 1.00 61.69 143 GLU A CA 1
ATOM 1144 C C . GLU A 1 143 ? 19.005 -2.322 -18.386 1.00 61.69 143 GLU A C 1
ATOM 1146 O O . GLU A 1 143 ? 19.100 -2.629 -19.573 1.00 61.69 143 GLU A O 1
ATOM 1151 N N . ASN A 1 144 ? 20.053 -2.422 -17.563 1.00 59.94 144 ASN A N 1
ATOM 1152 C CA . ASN A 1 144 ? 21.391 -2.861 -17.964 1.00 59.94 144 ASN A CA 1
ATOM 1153 C C . ASN A 1 144 ? 21.546 -4.394 -18.156 1.00 59.94 144 ASN A C 1
ATOM 1155 O O . ASN A 1 144 ? 22.606 -4.852 -18.583 1.00 59.94 144 ASN A O 1
ATOM 1159 N N . LYS A 1 145 ? 20.531 -5.221 -17.843 1.00 58.47 145 LYS A N 1
ATOM 1160 C CA . LYS A 1 145 ? 20.570 -6.703 -17.917 1.00 58.47 145 LYS A CA 1
ATOM 1161 C C . LYS A 1 145 ? 19.355 -7.272 -18.684 1.00 58.47 145 LYS A C 1
ATOM 1163 O O . LYS A 1 145 ? 18.340 -7.659 -18.106 1.00 58.47 145 LYS A O 1
ATOM 1168 N N . ALA A 1 146 ? 19.504 -7.399 -20.005 1.00 54.59 146 ALA A N 1
ATOM 1169 C CA . ALA A 1 146 ? 18.434 -7.544 -21.009 1.00 54.59 146 ALA A CA 1
ATOM 1170 C C . ALA A 1 146 ? 17.420 -8.711 -20.889 1.00 54.59 146 ALA A C 1
ATOM 1172 O O . ALA A 1 146 ? 16.357 -8.623 -21.491 1.00 54.59 146 ALA A O 1
ATOM 1173 N N . ARG A 1 147 ? 17.692 -9.812 -20.168 1.00 55.62 147 ARG A N 1
ATOM 1174 C CA . ARG A 1 147 ? 16.801 -11.005 -20.169 1.00 55.62 147 ARG A CA 1
ATOM 1175 C C . ARG A 1 147 ? 15.923 -11.192 -18.926 1.00 55.62 147 ARG A C 1
ATOM 1177 O O . ARG A 1 147 ? 15.014 -12.008 -18.968 1.00 55.62 147 ARG A O 1
ATOM 1184 N N . SER A 1 148 ? 16.166 -10.458 -17.835 1.00 63.53 148 SER A N 1
ATOM 1185 C CA . SER A 1 148 ? 15.370 -10.570 -16.589 1.00 63.53 148 SER A CA 1
ATOM 1186 C C . SER A 1 148 ? 14.564 -9.314 -16.249 1.00 63.53 148 SER A C 1
ATOM 1188 O O . SER A 1 148 ? 13.868 -9.283 -15.236 1.00 63.53 148 SER A O 1
ATOM 1190 N N . ALA A 1 149 ? 14.673 -8.280 -17.085 1.00 70.38 149 ALA A N 1
ATOM 1191 C CA . ALA A 1 149 ? 14.085 -6.974 -16.828 1.00 70.38 149 ALA A CA 1
ATOM 1192 C C . ALA A 1 149 ? 12.560 -6.992 -16.840 1.00 70.38 149 ALA A C 1
ATOM 1194 O O . ALA A 1 149 ? 11.938 -6.467 -15.924 1.00 70.38 149 ALA A O 1
ATOM 1195 N N . GLU A 1 150 ? 11.972 -7.683 -17.812 1.00 70.75 150 GLU A N 1
ATOM 1196 C CA . GLU A 1 150 ? 10.523 -7.718 -18.007 1.00 70.75 150 GLU A CA 1
ATOM 1197 C C . GLU A 1 150 ? 9.801 -8.397 -16.839 1.00 70.75 150 GLU A C 1
ATOM 1199 O O . GLU A 1 150 ? 8.853 -7.842 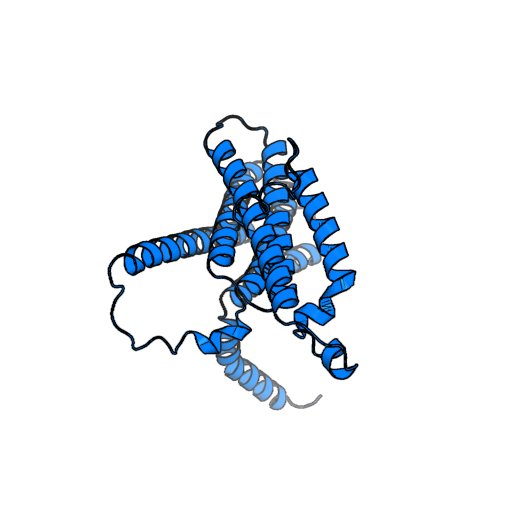-16.295 1.00 70.75 150 GLU A O 1
ATOM 1204 N N . VAL A 1 151 ? 10.291 -9.559 -16.393 1.00 75.38 151 VAL A N 1
ATOM 1205 C CA . VAL A 1 151 ? 9.700 -10.303 -15.265 1.00 75.38 151 VAL A CA 1
ATOM 1206 C C . VAL A 1 151 ? 9.807 -9.509 -13.963 1.00 75.38 151 VAL A C 1
ATOM 1208 O O . VAL A 1 151 ? 8.868 -9.483 -13.171 1.00 75.38 151 VAL A O 1
ATOM 1211 N N . ARG A 1 152 ? 10.937 -8.827 -13.738 1.00 77.12 152 ARG A N 1
ATOM 1212 C CA . ARG A 1 152 ? 11.137 -8.004 -12.537 1.00 77.12 152 ARG A CA 1
ATOM 1213 C C . ARG A 1 152 ? 10.283 -6.740 -12.561 1.00 77.12 152 ARG A C 1
ATOM 1215 O O . ARG A 1 152 ? 9.702 -6.403 -11.536 1.00 77.12 152 ARG A O 1
ATOM 1222 N N . LEU A 1 153 ? 10.165 -6.083 -13.714 1.00 78.94 153 LEU A N 1
ATOM 1223 C CA . LEU A 1 153 ? 9.281 -4.935 -13.908 1.00 78.94 153 LEU A CA 1
ATOM 1224 C C . LEU A 1 153 ? 7.818 -5.326 -13.674 1.00 78.94 153 LEU A C 1
ATOM 1226 O O . LEU A 1 153 ? 7.124 -4.652 -12.919 1.00 78.94 153 LEU A O 1
ATOM 1230 N N . MET A 1 154 ? 7.375 -6.453 -14.244 1.00 79.81 154 MET A N 1
ATOM 1231 C CA . MET A 1 154 ? 6.040 -6.995 -13.983 1.00 79.81 154 MET A CA 1
ATOM 1232 C C . MET A 1 154 ? 5.829 -7.249 -12.491 1.00 79.81 154 MET A C 1
ATOM 1234 O O . MET A 1 154 ? 4.830 -6.809 -11.943 1.00 79.81 154 MET A O 1
ATOM 1238 N N . HIS A 1 155 ? 6.786 -7.883 -11.810 1.00 84.31 155 HIS A N 1
ATOM 1239 C CA . HIS A 1 155 ? 6.689 -8.128 -10.371 1.00 84.31 155 HIS A CA 1
ATOM 1240 C C . HIS A 1 155 ? 6.615 -6.828 -9.548 1.00 84.31 155 HIS A C 1
ATOM 1242 O O . HIS A 1 155 ? 5.830 -6.734 -8.608 1.00 84.31 155 HIS A O 1
ATOM 1248 N N . ILE A 1 156 ? 7.403 -5.803 -9.884 1.00 85.25 156 ILE A N 1
ATOM 1249 C CA . ILE A 1 156 ? 7.365 -4.503 -9.193 1.00 85.25 156 ILE A CA 1
ATOM 1250 C C . ILE A 1 156 ? 6.004 -3.832 -9.395 1.00 85.25 156 ILE A C 1
ATOM 1252 O O . ILE A 1 156 ? 5.355 -3.455 -8.423 1.00 85.25 156 ILE A O 1
ATOM 1256 N N . CYS A 1 157 ? 5.538 -3.728 -10.638 1.00 84.00 157 CYS A N 1
ATOM 1257 C CA . CYS A 1 157 ? 4.256 -3.105 -10.949 1.00 84.00 157 CYS A CA 1
ATOM 1258 C C . CYS A 1 157 ? 3.059 -3.912 -10.392 1.00 84.00 157 CYS A C 1
ATOM 1260 O O . CYS A 1 157 ? 2.068 -3.315 -9.976 1.00 84.00 157 CYS A O 1
ATOM 1262 N N . ASP A 1 158 ? 3.155 -5.242 -10.293 1.00 87.12 158 ASP A N 1
ATOM 1263 C CA . ASP A 1 158 ? 2.148 -6.089 -9.636 1.00 87.12 158 ASP A CA 1
ATOM 1264 C C . ASP A 1 158 ? 2.072 -5.818 -8.127 1.00 87.12 158 ASP A C 1
ATOM 1266 O O . ASP A 1 158 ? 0.996 -5.633 -7.557 1.00 87.12 158 ASP A O 1
ATOM 1270 N N . ASN A 1 159 ? 3.224 -5.660 -7.475 1.00 90.31 159 ASN A N 1
ATOM 1271 C CA . ASN A 1 159 ? 3.264 -5.238 -6.079 1.00 90.31 159 ASN A CA 1
ATOM 1272 C C . ASN A 1 159 ? 2.691 -3.830 -5.875 1.00 90.31 159 ASN A C 1
ATOM 1274 O O . ASN A 1 159 ? 1.977 -3.605 -4.897 1.00 90.31 159 ASN A O 1
ATOM 1278 N N . ILE A 1 160 ? 2.944 -2.897 -6.800 1.00 90.81 160 ILE A N 1
ATOM 1279 C CA . ILE A 1 160 ? 2.312 -1.569 -6.776 1.00 90.81 160 ILE A CA 1
ATOM 1280 C C . ILE A 1 160 ? 0.788 -1.710 -6.886 1.00 90.81 160 ILE A C 1
ATOM 1282 O O . ILE A 1 160 ? 0.070 -1.064 -6.127 1.00 90.81 160 ILE A O 1
ATOM 1286 N N . ASN A 1 161 ? 0.276 -2.602 -7.740 1.00 88.75 161 ASN A N 1
ATOM 1287 C CA . ASN A 1 161 ? -1.165 -2.858 -7.836 1.00 88.75 161 ASN A CA 1
ATOM 1288 C C . ASN A 1 161 ? -1.764 -3.360 -6.520 1.00 88.75 161 ASN A C 1
ATOM 1290 O O . ASN A 1 161 ? -2.832 -2.898 -6.109 1.00 88.75 161 ASN A O 1
ATOM 1294 N N . HIS A 1 162 ? -1.076 -4.277 -5.840 1.00 91.06 162 HIS A N 1
ATOM 1295 C CA . HIS A 1 162 ? -1.487 -4.744 -4.519 1.00 91.06 162 HIS A CA 1
ATOM 1296 C C . HIS A 1 162 ? -1.482 -3.619 -3.479 1.00 91.06 162 HIS A C 1
ATOM 1298 O O . HIS A 1 162 ? -2.433 -3.497 -2.705 1.00 91.06 162 HIS A O 1
ATOM 1304 N N . ILE A 1 163 ? -0.460 -2.760 -3.485 1.00 93.50 163 ILE A N 1
ATOM 1305 C CA . ILE A 1 163 ? -0.397 -1.586 -2.606 1.00 93.50 163 ILE A CA 1
ATOM 1306 C C . ILE A 1 163 ? -1.569 -0.640 -2.887 1.00 93.50 163 ILE A C 1
ATOM 1308 O O . ILE A 1 163 ? -2.273 -0.266 -1.952 1.00 93.50 163 ILE A O 1
ATOM 1312 N N . LEU A 1 164 ? -1.839 -0.309 -4.152 1.00 89.81 164 LEU A N 1
ATOM 1313 C CA . LEU A 1 164 ? -2.956 0.556 -4.553 1.00 89.81 164 LEU A CA 1
ATOM 1314 C C . LEU A 1 164 ? -4.312 -0.001 -4.113 1.00 89.81 164 LEU A C 1
ATOM 1316 O O . LEU A 1 164 ? -5.159 0.747 -3.626 1.00 89.81 164 LEU A O 1
ATOM 1320 N N . HIS A 1 165 ? -4.509 -1.315 -4.230 1.00 90.19 165 HIS A N 1
ATOM 1321 C CA . HIS A 1 165 ? -5.713 -1.975 -3.731 1.00 90.19 165 HIS A CA 1
ATOM 1322 C C . HIS A 1 165 ? -5.885 -1.774 -2.217 1.00 90.19 165 HIS A C 1
ATOM 1324 O O . HIS A 1 165 ? -6.955 -1.370 -1.762 1.00 90.19 165 HIS A O 1
ATOM 1330 N N . HIS A 1 166 ? -4.824 -1.987 -1.435 1.00 92.06 166 HIS A N 1
ATOM 1331 C CA . HIS A 1 166 ? -4.858 -1.755 0.009 1.00 92.06 166 HIS A CA 1
ATOM 1332 C C . HIS A 1 166 ? -5.049 -0.275 0.366 1.00 92.06 166 HIS A C 1
ATOM 1334 O O . HIS A 1 166 ? -5.783 0.028 1.303 1.00 92.06 166 HIS A O 1
ATOM 1340 N N . LEU A 1 167 ? -4.457 0.655 -0.386 1.00 90.25 167 LEU A N 1
ATOM 1341 C CA . LEU A 1 167 ? -4.661 2.087 -0.169 1.00 90.25 167 LEU A CA 1
ATOM 1342 C C . LEU A 1 167 ? -6.104 2.522 -0.460 1.00 90.25 167 LEU A C 1
ATOM 1344 O O . LEU A 1 167 ? -6.633 3.330 0.300 1.00 90.25 167 LEU A O 1
ATOM 1348 N N . ARG A 1 168 ? -6.759 1.962 -1.489 1.00 86.69 168 ARG A N 1
ATOM 1349 C CA . ARG A 1 168 ? -8.187 2.214 -1.777 1.00 86.69 168 ARG A CA 1
ATOM 1350 C C . ARG A 1 168 ? -9.062 1.824 -0.584 1.00 86.69 168 ARG A C 1
ATOM 1352 O O . ARG A 1 168 ? -9.922 2.594 -0.172 1.00 86.69 168 ARG A O 1
ATOM 1359 N N . ILE A 1 169 ? -8.795 0.657 0.003 1.00 86.81 169 ILE A N 1
ATOM 1360 C CA . ILE A 1 169 ? -9.480 0.179 1.212 1.00 86.81 169 ILE A CA 1
ATOM 1361 C C . ILE A 1 169 ? -9.267 1.136 2.394 1.00 86.81 169 ILE A C 1
ATOM 1363 O O . ILE A 1 169 ? -10.198 1.408 3.143 1.00 86.81 169 ILE A O 1
ATOM 1367 N N . ILE A 1 170 ? -8.043 1.639 2.577 1.00 85.94 170 ILE A N 1
ATOM 1368 C CA . ILE A 1 170 ? -7.707 2.550 3.682 1.00 85.94 170 ILE A CA 1
ATOM 1369 C C . ILE A 1 170 ? -8.368 3.928 3.497 1.00 85.94 170 ILE A C 1
ATOM 1371 O O . ILE A 1 170 ? -8.727 4.568 4.486 1.00 85.94 170 ILE A O 1
ATOM 1375 N N . GLN A 1 171 ? -8.517 4.384 2.250 1.00 79.19 171 GLN A N 1
ATOM 1376 C CA . GLN A 1 171 ? -9.128 5.671 1.905 1.00 79.19 171 GLN A CA 1
ATOM 1377 C C . GLN A 1 171 ? -10.650 5.704 2.036 1.00 79.19 171 GLN A C 1
ATOM 1379 O O . GLN A 1 171 ? -11.179 6.790 2.248 1.00 79.19 171 GLN A O 1
ATOM 1384 N N . ASP A 1 172 ? -11.316 4.552 1.932 1.00 64.06 172 ASP A N 1
ATOM 1385 C CA . ASP A 1 172 ? -12.778 4.421 1.942 1.00 64.06 172 ASP A CA 1
ATOM 1386 C C . ASP A 1 172 ? -13.472 5.378 0.953 1.00 64.06 172 ASP A C 1
ATOM 1388 O O . ASP A 1 172 ? -14.164 6.330 1.318 1.00 64.06 172 ASP A O 1
ATOM 1392 N N . VAL A 1 173 ? -13.244 5.128 -0.339 1.00 51.69 173 VAL A N 1
ATOM 1393 C CA . VAL A 1 173 ? -13.829 5.899 -1.452 1.00 51.69 173 VAL A CA 1
ATOM 1394 C C . VAL A 1 173 ? -15.368 5.827 -1.457 1.00 51.69 173 VAL A C 1
ATOM 1396 O O . VAL A 1 173 ? -16.010 6.768 -1.912 1.00 51.69 173 VAL A O 1
ATOM 1399 N N . ASP A 1 174 ? -15.971 4.784 -0.879 1.00 46.50 174 ASP A N 1
ATOM 1400 C CA . ASP A 1 174 ? -17.432 4.621 -0.818 1.00 46.50 174 ASP A CA 1
ATOM 1401 C C . ASP A 1 174 ? -18.081 5.406 0.347 1.00 46.50 174 ASP A C 1
ATOM 1403 O O . ASP A 1 174 ? -19.291 5.626 0.352 1.00 46.50 174 ASP A O 1
ATOM 1407 N N . GLY A 1 175 ? -17.286 5.894 1.311 1.00 43.03 175 GLY A N 1
ATOM 1408 C CA . GLY A 1 175 ? -17.716 6.782 2.401 1.00 43.03 175 GLY A CA 1
ATOM 1409 C C . GLY A 1 175 ? -17.592 8.285 2.096 1.00 43.03 175 GLY A C 1
ATOM 1410 O O . GLY A 1 175 ? -17.919 9.125 2.943 1.00 43.03 175 GLY A O 1
ATOM 1411 N N . GLN A 1 176 ? -17.117 8.659 0.900 1.00 41.75 176 GLN A N 1
ATOM 1412 C CA . GLN A 1 176 ? -16.831 10.054 0.529 1.00 41.75 176 GLN A CA 1
ATOM 1413 C C . GLN A 1 176 ? -18.057 10.943 0.265 1.00 41.75 176 GLN A C 1
ATOM 1415 O O . GLN A 1 176 ? -17.887 12.155 0.109 1.00 41.75 176 GLN A O 1
ATOM 1420 N N . ASP A 1 177 ? -19.283 10.418 0.351 1.00 35.00 177 ASP A N 1
ATOM 1421 C CA . ASP A 1 177 ? -20.501 11.245 0.334 1.00 35.00 177 ASP A CA 1
ATOM 1422 C C . ASP A 1 177 ? -20.578 12.239 1.518 1.00 35.00 177 ASP A C 1
ATOM 1424 O O . ASP A 1 177 ? -21.401 13.153 1.515 1.00 35.00 177 ASP A O 1
ATOM 1428 N N . SER A 1 178 ? -19.693 12.131 2.521 1.00 35.41 178 SER A N 1
ATOM 1429 C CA . SER A 1 178 ? -19.664 13.033 3.687 1.00 35.41 178 SER A CA 1
ATOM 1430 C C . SER A 1 178 ? -18.643 14.182 3.637 1.00 35.41 178 SER A C 1
ATOM 1432 O O . SER A 1 178 ? -18.669 15.036 4.523 1.00 35.41 178 SER A O 1
ATOM 1434 N N . TYR A 1 179 ? -17.762 14.278 2.631 1.00 36.56 179 TYR A N 1
ATOM 1435 C CA . TYR A 1 179 ? -16.707 15.314 2.623 1.00 36.56 179 TYR A CA 1
ATOM 1436 C C . TYR A 1 179 ? -17.027 16.586 1.824 1.00 36.56 179 TYR A C 1
ATOM 1438 O O . TYR A 1 179 ? -16.291 17.566 1.931 1.00 36.56 179 TYR A O 1
ATOM 1446 N N . MET A 1 180 ? -18.160 16.643 1.119 1.00 34.62 180 MET A N 1
ATOM 1447 C CA . MET A 1 180 ? -18.613 17.864 0.427 1.00 34.62 180 MET A CA 1
ATOM 1448 C C . MET A 1 180 ? -19.474 18.800 1.305 1.00 34.62 180 MET A C 1
ATOM 1450 O O . MET A 1 180 ? -19.979 19.803 0.807 1.00 34.62 180 MET A O 1
ATOM 1454 N N . VAL A 1 181 ? -19.631 18.517 2.609 1.00 32.56 181 VAL A N 1
ATOM 1455 C CA . VAL A 1 181 ? -20.486 19.307 3.532 1.00 32.56 181 VAL A CA 1
ATOM 1456 C C . VAL A 1 181 ? -19.699 20.261 4.450 1.00 32.56 181 VAL A C 1
ATOM 1458 O O . VAL A 1 181 ? -20.297 21.084 5.137 1.00 32.56 181 VAL A O 1
ATOM 1461 N N . TYR A 1 182 ? -18.361 20.282 4.421 1.00 35.97 182 TYR A N 1
ATOM 1462 C CA . TYR A 1 182 ? -17.583 21.272 5.189 1.00 35.97 182 TYR A CA 1
ATOM 1463 C C . TYR A 1 182 ? -17.432 22.614 4.454 1.00 35.97 182 TYR A C 1
ATOM 1465 O O . TYR A 1 182 ? -16.332 23.104 4.223 1.00 35.97 182 TYR A O 1
ATOM 1473 N N . ASN A 1 183 ? -18.568 23.233 4.134 1.00 39.59 183 ASN A N 1
ATOM 1474 C CA . ASN A 1 183 ? -18.687 24.677 3.964 1.00 39.59 183 ASN A CA 1
ATOM 1475 C C . ASN A 1 183 ? -19.585 25.209 5.087 1.00 39.59 183 ASN A C 1
ATOM 1477 O O . ASN A 1 183 ? -20.800 25.233 4.933 1.00 39.59 183 ASN A O 1
ATOM 1481 N N . HIS A 1 184 ? -18.953 25.590 6.206 1.00 39.09 184 HIS A N 1
ATOM 1482 C CA . HIS A 1 184 ? -19.336 26.619 7.194 1.00 39.09 184 HIS A CA 1
ATOM 1483 C C . HIS A 1 184 ? -18.987 26.210 8.629 1.00 39.09 184 HIS A C 1
ATOM 1485 O O . HIS A 1 184 ? -19.546 25.265 9.177 1.00 39.09 184 HIS A O 1
ATOM 1491 N N . GLY A 1 185 ? -18.097 26.980 9.258 1.00 35.28 185 GLY A N 1
ATOM 1492 C CA . GLY A 1 185 ? -17.820 26.884 10.689 1.00 35.28 185 GLY A CA 1
ATOM 1493 C C . GLY A 1 185 ? -16.470 27.482 11.060 1.00 35.28 185 GLY A C 1
ATOM 1494 O O . GLY A 1 185 ? -15.458 26.793 11.030 1.00 35.28 185 GLY A O 1
ATOM 1495 N N . ASP A 1 186 ? -16.481 28.771 11.379 1.00 46.94 186 ASP A N 1
ATOM 1496 C CA . ASP A 1 186 ? -15.353 29.610 11.776 1.00 46.94 186 ASP A CA 1
ATOM 1497 C C . ASP A 1 186 ? -14.443 29.037 12.889 1.00 46.94 186 ASP A C 1
ATOM 1499 O O . ASP A 1 186 ? -14.896 28.333 13.791 1.00 46.94 186 ASP A O 1
ATOM 1503 N N . ASN A 1 187 ? -13.175 29.489 12.867 1.00 42.81 187 ASN A N 1
ATOM 1504 C CA . ASN A 1 187 ? -12.154 29.477 13.941 1.00 42.81 187 ASN A CA 1
ATOM 1505 C C . ASN A 1 187 ? -11.104 28.343 14.018 1.00 42.81 187 ASN A C 1
ATOM 1507 O O . ASN A 1 187 ? -10.912 27.771 15.089 1.00 42.81 187 ASN A O 1
ATOM 1511 N N . GLN A 1 188 ? -10.304 28.104 12.962 1.00 45.81 188 GLN A N 1
ATOM 1512 C CA . GLN A 1 188 ? -9.009 27.381 13.090 1.00 45.81 188 GLN A CA 1
ATOM 1513 C C . GLN A 1 188 ? -7.970 27.682 11.971 1.00 45.81 188 GLN A C 1
ATOM 1515 O O . GLN A 1 188 ? -7.224 26.816 11.510 1.00 45.81 188 GLN A O 1
ATOM 1520 N N . GLY A 1 189 ? -7.909 28.935 11.511 1.00 47.53 189 GLY A N 1
ATOM 1521 C CA . GLY A 1 189 ? -7.328 29.337 10.216 1.00 47.53 189 GLY A CA 1
ATOM 1522 C C . GLY A 1 189 ? -5.800 29.390 10.031 1.00 47.53 189 GLY A C 1
ATOM 1523 O O . GLY A 1 189 ? -5.381 29.873 8.990 1.00 47.53 189 GLY A O 1
ATOM 1524 N N . LEU A 1 190 ? -4.954 28.925 10.963 1.00 48.50 190 LEU A N 1
ATOM 1525 C CA . LEU A 1 190 ? -3.485 28.933 10.746 1.00 48.50 190 LEU A CA 1
ATOM 1526 C C . LEU A 1 190 ? -2.811 27.563 10.908 1.00 48.50 190 LEU A C 1
ATOM 1528 O O . LEU A 1 190 ? -1.962 27.202 10.098 1.00 48.50 190 LEU A O 1
ATOM 1532 N N . PHE A 1 191 ? -3.219 26.765 11.899 1.00 48.94 191 PHE A N 1
ATOM 1533 C CA . PHE A 1 191 ? -2.731 25.385 12.044 1.00 48.94 191 PHE A CA 1
ATOM 1534 C C . PHE A 1 191 ? -3.272 24.461 10.940 1.00 48.94 191 PHE A C 1
ATOM 1536 O O . PHE A 1 191 ? -2.556 23.580 10.471 1.00 48.94 191 PHE A O 1
ATOM 1543 N N . SER A 1 192 ? -4.492 24.716 10.454 1.00 61.50 192 SER A N 1
ATOM 1544 C CA . SER A 1 192 ? -5.112 23.937 9.373 1.00 61.50 192 SER A CA 1
ATOM 1545 C C . SER A 1 192 ? -4.427 24.120 8.015 1.00 61.50 192 SER A C 1
ATOM 1547 O O . SER A 1 192 ? -4.384 23.181 7.225 1.00 61.50 192 SER A O 1
ATOM 1549 N N . GLN A 1 193 ? -3.845 25.294 7.739 1.00 67.81 193 GLN A N 1
ATOM 1550 C CA . GLN A 1 193 ? -3.225 25.571 6.441 1.00 67.81 193 GLN A CA 1
ATOM 1551 C C . GLN A 1 193 ? -1.888 24.837 6.268 1.00 67.81 193 GLN A C 1
ATOM 1553 O O . GLN A 1 193 ? -1.619 24.312 5.189 1.00 67.81 193 GLN A O 1
ATOM 1558 N N . PHE A 1 194 ? -1.074 24.754 7.326 1.00 71.31 194 PHE A N 1
ATOM 1559 C CA . PHE A 1 194 ? 0.188 24.009 7.296 1.00 71.31 194 PHE A CA 1
ATOM 1560 C C . PHE A 1 194 ? -0.049 22.498 7.160 1.00 71.31 194 PHE A C 1
ATOM 1562 O O . PHE A 1 194 ? 0.577 21.848 6.324 1.00 71.31 194 PHE A O 1
ATOM 1569 N N . GLU A 1 195 ? -0.998 21.943 7.923 1.00 73.81 195 GLU A N 1
ATOM 1570 C CA . GLU A 1 195 ? -1.377 20.529 7.803 1.00 73.81 195 GLU A CA 1
ATOM 1571 C C . GLU A 1 195 ? -1.951 20.216 6.414 1.00 73.81 195 GLU A C 1
ATOM 1573 O O . GLU A 1 195 ? -1.584 19.212 5.805 1.00 73.81 195 GLU A O 1
ATOM 1578 N N . LEU A 1 196 ? -2.792 21.099 5.863 1.00 73.81 196 LEU A N 1
ATOM 1579 C CA . LEU A 1 196 ? -3.315 20.953 4.506 1.00 73.81 196 LEU A CA 1
ATOM 1580 C C . LEU A 1 196 ? -2.189 20.957 3.463 1.00 73.81 196 LEU A C 1
ATOM 1582 O O . LEU A 1 196 ? -2.162 20.088 2.595 1.00 73.81 196 LEU A O 1
ATOM 1586 N N . GLN A 1 197 ? -1.233 21.885 3.565 1.00 76.31 197 GLN A N 1
ATOM 1587 C CA . GLN A 1 197 ? -0.072 21.933 2.671 1.00 76.31 197 GLN A CA 1
ATOM 1588 C C . GLN A 1 197 ? 0.782 20.664 2.764 1.00 76.31 197 GLN A C 1
ATOM 1590 O O . GLN A 1 197 ? 1.217 20.138 1.740 1.00 76.31 197 GLN A O 1
ATOM 1595 N N . GLN A 1 198 ? 0.999 20.139 3.971 1.00 80.75 198 GLN A N 1
ATOM 1596 C CA . GLN A 1 198 ? 1.744 18.898 4.163 1.00 80.75 198 GLN A CA 1
ATOM 1597 C C . GLN A 1 198 ? 1.011 17.695 3.550 1.00 80.75 198 GLN A C 1
ATOM 1599 O O . GLN A 1 198 ? 1.638 16.877 2.876 1.00 80.75 198 GLN A O 1
ATOM 1604 N N . ASN A 1 199 ? -0.309 17.610 3.720 1.00 79.81 199 ASN A N 1
ATOM 1605 C CA . ASN A 1 199 ? -1.130 16.538 3.151 1.00 79.81 199 ASN A CA 1
ATOM 1606 C C . ASN A 1 199 ? -1.150 16.586 1.618 1.00 79.81 199 ASN A C 1
ATOM 1608 O O . ASN A 1 199 ? -1.029 15.548 0.960 1.00 79.81 199 ASN A O 1
ATOM 1612 N N . LEU A 1 200 ? -1.252 17.792 1.049 1.00 78.00 200 LEU A N 1
ATOM 1613 C CA . LEU A 1 200 ? -1.166 18.010 -0.394 1.00 78.00 200 LEU A CA 1
ATOM 1614 C C . LEU A 1 200 ? 0.191 17.563 -0.927 1.00 78.00 200 LEU A C 1
ATOM 1616 O O . LEU A 1 200 ? 0.232 16.787 -1.873 1.00 78.00 200 LEU A O 1
ATOM 1620 N N . LYS A 1 201 ? 1.287 17.946 -0.266 1.00 82.19 201 LYS A N 1
ATOM 1621 C CA . LYS A 1 201 ? 2.640 17.532 -0.653 1.00 82.19 201 LYS A CA 1
ATOM 1622 C C . LYS A 1 201 ? 2.835 16.013 -0.600 1.00 82.19 201 LYS A C 1
ATOM 1624 O O . LYS A 1 201 ? 3.467 15.447 -1.486 1.00 82.19 201 LYS A O 1
ATOM 1629 N N . ILE A 1 202 ? 2.297 15.336 0.419 1.00 81.38 202 ILE A N 1
ATOM 1630 C CA . ILE A 1 202 ? 2.336 13.864 0.515 1.00 81.38 202 ILE A CA 1
ATOM 1631 C C . ILE A 1 202 ? 1.620 13.230 -0.684 1.00 81.38 202 ILE A C 1
ATOM 1633 O O . ILE A 1 202 ? 2.153 12.314 -1.311 1.00 81.38 202 ILE A O 1
ATOM 1637 N N . THR A 1 203 ? 0.432 13.739 -1.011 1.00 82.19 203 THR A N 1
ATOM 1638 C CA . THR A 1 203 ? -0.388 13.239 -2.123 1.00 82.19 203 THR A CA 1
ATOM 1639 C C . THR A 1 203 ? 0.261 13.532 -3.476 1.00 82.19 203 THR A C 1
ATOM 1641 O O . THR A 1 203 ? 0.297 12.661 -4.340 1.00 82.19 203 THR A O 1
ATOM 1644 N N . GLU A 1 204 ? 0.827 14.726 -3.646 1.00 81.38 204 GLU A N 1
ATOM 1645 C CA . GLU A 1 204 ? 1.547 15.144 -4.848 1.00 81.38 204 GLU A CA 1
ATOM 1646 C C . GLU A 1 204 ? 2.763 14.248 -5.094 1.00 81.38 204 GLU A C 1
ATOM 1648 O O . GLU A 1 204 ? 2.879 13.673 -6.173 1.00 81.38 204 GLU A O 1
ATOM 1653 N N . ASN A 1 205 ? 3.602 14.031 -4.076 1.00 86.25 205 ASN A N 1
ATOM 1654 C CA . ASN A 1 205 ? 4.757 13.136 -4.170 1.00 86.25 205 ASN A CA 1
ATOM 1655 C C . ASN A 1 205 ? 4.347 11.722 -4.597 1.00 86.25 205 ASN A C 1
ATOM 1657 O O . ASN A 1 205 ? 4.950 11.150 -5.500 1.00 86.25 205 ASN A O 1
ATOM 1661 N N . PHE A 1 206 ? 3.299 11.175 -3.978 1.00 88.88 206 PHE A N 1
ATOM 1662 C CA . PHE A 1 206 ? 2.777 9.859 -4.334 1.00 88.88 206 PHE A CA 1
ATOM 1663 C C . PHE A 1 206 ? 2.269 9.808 -5.778 1.00 88.88 206 PHE A C 1
ATOM 1665 O O . PHE A 1 206 ? 2.599 8.887 -6.526 1.00 88.88 206 PHE A O 1
ATOM 1672 N N . SER A 1 207 ? 1.499 10.818 -6.190 1.00 83.06 207 SER A N 1
ATOM 1673 C CA . SER A 1 207 ? 0.991 10.921 -7.558 1.00 83.06 207 SER A CA 1
ATOM 1674 C C . SER A 1 207 ? 2.124 11.038 -8.582 1.00 83.06 207 SER A C 1
ATOM 1676 O O . SER A 1 207 ? 2.087 10.354 -9.601 1.00 83.06 207 SER A O 1
ATOM 1678 N N . GLY A 1 208 ? 3.170 11.814 -8.280 1.00 83.25 208 GLY A N 1
ATOM 1679 C CA . GLY A 1 208 ? 4.361 11.943 -9.115 1.00 83.25 208 GLY A CA 1
ATOM 1680 C C . GLY A 1 208 ? 5.093 10.612 -9.275 1.00 83.25 208 GLY A C 1
ATOM 1681 O O . GLY A 1 208 ? 5.396 10.217 -10.397 1.00 83.25 208 GLY A O 1
ATOM 1682 N N . SER A 1 209 ? 5.287 9.867 -8.182 1.00 88.00 209 SER A N 1
ATOM 1683 C CA . SER A 1 209 ? 5.880 8.524 -8.218 1.00 88.00 209 SER A CA 1
ATOM 1684 C C . SER A 1 209 ? 5.054 7.530 -9.045 1.00 88.00 209 SER A C 1
ATOM 1686 O O . SER A 1 209 ? 5.623 6.722 -9.777 1.00 88.00 209 SER A O 1
ATOM 1688 N N . LEU A 1 210 ? 3.718 7.582 -8.968 1.00 87.00 210 LEU A N 1
ATOM 1689 C CA . LEU A 1 210 ? 2.843 6.739 -9.793 1.00 87.00 210 LEU A CA 1
ATOM 1690 C C . LEU A 1 210 ? 2.900 7.103 -11.278 1.00 87.00 210 LEU A C 1
ATOM 1692 O O . LEU A 1 210 ? 2.935 6.205 -12.120 1.00 87.00 210 LEU A O 1
ATOM 1696 N N . VAL A 1 211 ? 2.904 8.400 -11.599 1.00 85.44 211 VAL A N 1
ATOM 1697 C CA . VAL A 1 211 ? 3.042 8.878 -12.980 1.00 85.44 211 VAL A CA 1
ATOM 1698 C C . VAL A 1 211 ? 4.375 8.419 -13.554 1.00 85.44 211 VAL A C 1
ATOM 1700 O O . VAL A 1 211 ? 4.390 7.846 -14.639 1.00 85.44 211 VAL A O 1
ATOM 1703 N N . GLU A 1 212 ? 5.468 8.576 -12.808 1.00 86.62 212 GLU A N 1
ATOM 1704 C CA . GLU A 1 212 ? 6.791 8.109 -13.225 1.00 86.62 212 GLU A CA 1
ATOM 1705 C C . GLU A 1 212 ? 6.808 6.589 -13.446 1.00 86.62 212 GLU A C 1
ATOM 1707 O O . GLU A 1 212 ? 7.270 6.122 -14.485 1.00 86.62 212 GLU A O 1
ATOM 1712 N N . ALA A 1 213 ? 6.220 5.799 -12.539 1.00 85.06 213 ALA A N 1
ATOM 1713 C CA . ALA A 1 213 ? 6.088 4.349 -12.722 1.00 85.06 213 ALA A CA 1
ATOM 1714 C C . ALA A 1 213 ? 5.308 3.982 -13.994 1.00 85.06 213 ALA A C 1
ATOM 1716 O O . ALA A 1 213 ? 5.708 3.071 -14.724 1.00 85.06 213 ALA A O 1
ATOM 1717 N N . GLY A 1 214 ? 4.233 4.713 -14.297 1.00 82.00 214 GLY A N 1
ATOM 1718 C CA . GLY A 1 214 ? 3.483 4.561 -15.542 1.00 82.00 214 GLY A CA 1
ATOM 1719 C C . GLY A 1 214 ? 4.295 4.944 -16.783 1.00 82.00 214 GLY A C 1
ATOM 1720 O O . GLY A 1 214 ? 4.278 4.211 -17.771 1.00 82.00 214 GLY A O 1
ATOM 1721 N N . LEU A 1 215 ? 5.045 6.050 -16.735 1.00 83.19 215 LEU A N 1
ATOM 1722 C CA . LEU A 1 215 ? 5.909 6.487 -17.835 1.00 83.19 215 LEU A CA 1
ATOM 1723 C C . LEU A 1 215 ? 7.012 5.467 -18.114 1.00 83.19 215 LEU A C 1
ATOM 1725 O O . LEU A 1 215 ? 7.173 5.063 -19.264 1.00 83.19 215 LEU A O 1
ATOM 1729 N N . ARG A 1 216 ? 7.698 4.963 -17.082 1.00 79.69 216 ARG A N 1
ATOM 1730 C CA . ARG A 1 216 ? 8.726 3.922 -17.244 1.00 79.69 216 ARG A CA 1
ATOM 1731 C C . ARG A 1 216 ? 8.159 2.622 -17.804 1.00 79.69 216 ARG A C 1
ATOM 1733 O O . ARG A 1 216 ? 8.799 1.985 -18.640 1.00 79.69 216 ARG A O 1
ATOM 1740 N N . LEU A 1 217 ? 6.945 2.243 -17.401 1.00 77.94 217 LEU A N 1
ATOM 1741 C CA . LEU A 1 217 ? 6.241 1.103 -17.987 1.00 77.94 217 LEU A CA 1
ATOM 1742 C C . LEU A 1 217 ? 5.978 1.326 -19.487 1.00 77.94 217 LEU A C 1
ATOM 1744 O O . LEU A 1 217 ? 6.270 0.447 -20.297 1.00 77.94 217 LEU A O 1
ATOM 1748 N N . CYS A 1 218 ? 5.496 2.510 -19.874 1.00 76.62 218 CYS A N 1
ATOM 1749 C CA . CYS A 1 218 ? 5.284 2.887 -21.275 1.00 76.62 218 CYS A CA 1
ATOM 1750 C C . CYS A 1 218 ? 6.588 2.899 -22.088 1.00 76.62 218 CYS A C 1
ATOM 1752 O O . CYS A 1 218 ? 6.644 2.317 -23.173 1.00 76.62 218 CYS A O 1
ATOM 1754 N N . GLU A 1 219 ? 7.654 3.503 -21.566 1.00 76.88 219 GLU A N 1
ATOM 1755 C CA . GLU A 1 219 ? 8.975 3.506 -22.201 1.00 76.88 219 GLU A CA 1
ATOM 1756 C C . GLU A 1 219 ? 9.466 2.080 -22.452 1.00 76.88 219 GLU A C 1
ATOM 1758 O O . GLU A 1 219 ? 9.891 1.753 -23.560 1.00 76.88 219 GLU A O 1
ATOM 1763 N N . HIS A 1 220 ? 9.329 1.197 -21.463 1.00 73.31 220 HIS A N 1
ATOM 1764 C CA . HIS A 1 220 ? 9.738 -0.195 -21.597 1.00 73.31 220 HIS A CA 1
ATOM 1765 C C . HIS A 1 220 ? 8.941 -0.956 -22.670 1.00 73.31 220 HIS A C 1
ATOM 1767 O O . HIS A 1 220 ? 9.507 -1.781 -23.386 1.00 73.31 220 HIS A O 1
ATOM 1773 N N . ILE A 1 221 ? 7.646 -0.656 -22.833 1.00 69.44 221 ILE A N 1
ATOM 1774 C CA . ILE A 1 221 ? 6.797 -1.238 -23.891 1.00 69.44 221 ILE A CA 1
ATOM 1775 C C . ILE A 1 221 ? 7.237 -0.774 -25.280 1.00 69.44 221 ILE A C 1
ATOM 1777 O O . ILE A 1 221 ? 7.224 -1.559 -26.227 1.00 69.44 221 ILE A O 1
ATOM 1781 N N . THR A 1 222 ? 7.598 0.502 -25.408 1.00 69.44 222 THR A N 1
ATOM 1782 C CA . THR A 1 222 ? 7.920 1.122 -26.703 1.00 69.44 222 THR A CA 1
ATOM 1783 C C . THR A 1 222 ? 9.321 0.788 -27.222 1.00 69.44 222 THR A C 1
ATOM 1785 O O . THR A 1 222 ? 9.570 0.927 -28.422 1.00 69.44 222 THR A O 1
ATOM 1788 N N . LYS A 1 223 ? 10.239 0.311 -26.367 1.00 69.44 223 LYS A N 1
ATOM 1789 C CA . LYS A 1 223 ? 11.600 -0.075 -26.776 1.00 69.44 223 LYS A CA 1
ATOM 1790 C C . LYS A 1 223 ? 11.573 -1.317 -27.698 1.00 69.44 223 LYS A C 1
ATOM 1792 O O . LYS A 1 223 ? 11.006 -2.348 -27.328 1.00 69.44 223 LYS A O 1
ATOM 1797 N N . PRO A 1 224 ? 12.212 -1.274 -28.888 1.00 57.19 224 PRO A N 1
ATOM 1798 C CA . PRO A 1 224 ? 12.232 -2.403 -29.816 1.00 57.19 224 PRO A CA 1
ATOM 1799 C C . PRO A 1 224 ? 13.017 -3.587 -29.231 1.00 57.19 224 PRO A C 1
ATOM 1801 O O . PRO A 1 224 ? 14.199 -3.480 -28.901 1.00 57.19 224 PRO A O 1
ATOM 1804 N N . LYS A 1 225 ? 12.359 -4.745 -29.112 1.00 63.12 225 LYS A N 1
ATOM 1805 C CA . LYS A 1 225 ? 12.936 -5.968 -28.531 1.00 63.12 225 LYS A CA 1
ATOM 1806 C C . LYS A 1 225 ? 13.755 -6.714 -29.587 1.00 63.12 225 LYS A C 1
ATOM 1808 O O . LYS A 1 225 ? 13.233 -7.549 -30.313 1.00 63.12 225 LYS A O 1
ATOM 1813 N N . ILE A 1 226 ? 15.046 -6.397 -29.694 1.00 49.62 226 ILE A N 1
ATOM 1814 C CA . ILE A 1 226 ? 15.908 -6.880 -30.793 1.00 49.62 226 ILE A CA 1
ATOM 1815 C C . ILE A 1 226 ? 16.315 -8.368 -30.659 1.00 49.62 226 ILE A C 1
ATOM 1817 O O . ILE A 1 226 ? 16.784 -8.938 -31.631 1.00 49.62 226 ILE A O 1
ATOM 1821 N N . ASN A 1 227 ? 16.108 -9.053 -29.521 1.00 43.50 227 ASN A N 1
ATOM 1822 C CA . ASN A 1 227 ? 16.622 -10.427 -29.323 1.00 43.50 227 ASN A CA 1
ATOM 1823 C C . ASN A 1 227 ? 15.765 -11.362 -28.435 1.00 43.50 227 ASN A C 1
ATOM 1825 O O . ASN A 1 227 ? 16.310 -12.248 -27.765 1.00 43.50 227 ASN A O 1
ATOM 1829 N N . SER A 1 228 ? 14.436 -11.225 -28.405 1.00 45.09 228 SER A N 1
ATOM 1830 C CA . SER A 1 228 ? 13.587 -12.279 -27.830 1.00 45.09 228 SER A CA 1
ATOM 1831 C C . SER A 1 228 ? 13.219 -13.288 -28.917 1.00 45.09 228 SER A C 1
ATOM 1833 O O . SER A 1 228 ? 12.284 -13.107 -29.692 1.00 45.09 228 SER A O 1
ATOM 1835 N N . VAL A 1 229 ? 13.996 -14.372 -28.979 1.00 43.12 229 VAL A N 1
ATOM 1836 C CA . VAL A 1 229 ? 13.587 -15.608 -29.654 1.00 43.12 229 VAL A CA 1
ATOM 1837 C C . VAL A 1 229 ? 12.173 -15.949 -29.171 1.00 43.12 229 VAL A C 1
ATOM 1839 O O . VAL A 1 229 ? 11.931 -16.083 -27.975 1.00 43.12 229 VAL A O 1
ATOM 1842 N N . THR A 1 230 ? 11.258 -16.004 -30.133 1.00 50.97 230 THR A N 1
ATOM 1843 C CA . THR A 1 230 ? 9.868 -16.480 -30.082 1.00 50.97 230 THR A CA 1
ATOM 1844 C C . THR A 1 230 ? 9.606 -17.566 -29.022 1.00 50.97 230 THR A C 1
ATOM 1846 O O . THR A 1 230 ? 10.416 -18.475 -28.871 1.00 50.97 230 THR A O 1
ATOM 1849 N N . GLY A 1 231 ? 8.460 -17.590 -28.333 1.00 42.06 231 GLY A N 1
ATOM 1850 C CA . GLY A 1 231 ? 7.208 -16.876 -28.630 1.00 42.06 231 GLY A CA 1
ATOM 1851 C C . GLY A 1 231 ? 6.102 -17.168 -27.605 1.00 42.06 231 GLY A C 1
ATOM 1852 O O . GLY A 1 231 ? 6.419 -17.274 -26.423 1.00 42.06 231 GLY A O 1
ATOM 1853 N N . PRO A 1 232 ? 4.827 -17.354 -28.011 1.00 52.97 232 PRO A N 1
ATOM 1854 C CA . PRO A 1 232 ? 4.113 -16.810 -29.170 1.00 52.97 232 PRO A CA 1
ATOM 1855 C C . PRO A 1 232 ? 3.443 -15.472 -28.772 1.00 52.97 232 PRO A C 1
ATOM 1857 O O . PRO A 1 232 ? 3.782 -14.895 -27.741 1.00 52.97 232 PRO A O 1
ATOM 1860 N N . ALA A 1 233 ? 2.477 -14.975 -29.545 1.00 52.50 233 ALA A N 1
ATOM 1861 C CA . ALA A 1 233 ? 1.638 -13.804 -29.240 1.00 52.50 233 ALA A CA 1
ATOM 1862 C C . ALA A 1 233 ? 1.158 -13.672 -27.766 1.00 52.50 233 ALA A C 1
ATOM 1864 O O . ALA A 1 233 ? 0.865 -12.568 -27.312 1.00 52.50 233 ALA A O 1
ATOM 1865 N N . ASN A 1 234 ? 1.149 -14.768 -26.997 1.00 53.06 234 ASN A N 1
ATOM 1866 C CA . ASN A 1 234 ? 0.804 -14.814 -25.577 1.00 53.06 234 ASN A CA 1
ATOM 1867 C C . ASN A 1 234 ? 1.669 -13.932 -24.667 1.00 53.06 234 ASN A C 1
ATOM 1869 O O . ASN A 1 234 ? 1.131 -13.424 -23.694 1.00 53.06 234 ASN A O 1
ATOM 1873 N N . PHE A 1 235 ? 2.968 -13.727 -24.920 1.00 59.50 235 PHE A N 1
ATOM 1874 C CA . PHE A 1 235 ? 3.764 -12.864 -24.027 1.00 59.50 235 PHE A CA 1
ATOM 1875 C C . PHE A 1 235 ? 3.394 -11.387 -24.189 1.00 59.50 235 PHE A C 1
ATOM 1877 O O . PHE A 1 235 ? 3.222 -10.675 -23.203 1.00 59.50 235 PHE A O 1
ATOM 1884 N N . LEU A 1 236 ? 3.194 -10.942 -25.433 1.00 61.75 236 LEU A N 1
ATOM 1885 C CA . LEU A 1 236 ? 2.700 -9.596 -25.718 1.00 61.75 236 LEU A CA 1
ATOM 1886 C C . LEU A 1 236 ? 1.282 -9.408 -25.159 1.00 61.75 236 LEU A C 1
ATOM 1888 O O . LEU A 1 236 ? 0.998 -8.373 -24.566 1.00 61.75 236 LEU A O 1
ATOM 1892 N N . TYR A 1 237 ? 0.429 -10.431 -25.282 1.00 61.22 237 TYR A N 1
ATOM 1893 C CA . TYR A 1 237 ? -0.913 -10.437 -24.703 1.00 61.22 237 TYR A CA 1
ATOM 1894 C C . TYR A 1 237 ? -0.881 -10.347 -23.170 1.00 61.22 237 TYR A C 1
ATOM 1896 O O . TYR A 1 237 ? -1.483 -9.433 -22.614 1.00 61.22 237 TYR A O 1
ATOM 1904 N N . MET A 1 238 ? -0.106 -11.203 -22.490 1.00 61.41 238 MET A N 1
ATOM 1905 C CA . MET A 1 238 ? 0.070 -11.174 -21.030 1.00 61.41 238 MET A CA 1
ATOM 1906 C C . MET A 1 238 ? 0.599 -9.821 -20.545 1.00 61.41 238 MET A C 1
ATOM 1908 O O . MET A 1 238 ? 0.129 -9.294 -19.540 1.00 61.41 238 MET A O 1
ATOM 1912 N N . TYR A 1 239 ? 1.545 -9.230 -21.276 1.00 65.94 239 TYR A N 1
ATOM 1913 C CA . TYR A 1 239 ? 2.090 -7.920 -20.938 1.00 65.94 239 TYR A CA 1
ATOM 1914 C C . TYR A 1 239 ? 1.070 -6.794 -21.179 1.00 65.94 239 TYR A C 1
ATOM 1916 O O . TYR A 1 239 ? 0.956 -5.881 -20.369 1.00 65.94 239 TYR A O 1
ATOM 1924 N N . SER A 1 240 ? 0.270 -6.869 -22.247 1.00 66.31 240 SER A N 1
ATOM 1925 C CA . SER A 1 240 ? -0.803 -5.899 -22.505 1.00 66.31 240 SER A CA 1
ATOM 1926 C C . SER A 1 240 ? -1.925 -5.975 -21.463 1.00 66.31 240 SER A C 1
ATOM 1928 O O . SER A 1 240 ? -2.357 -4.944 -20.954 1.00 66.31 240 SER A O 1
ATOM 1930 N N . GLU A 1 241 ? -2.337 -7.184 -21.070 1.00 70.25 241 GLU A N 1
ATOM 1931 C CA . GLU A 1 241 ? -3.324 -7.412 -20.013 1.00 70.25 241 GLU A CA 1
ATOM 1932 C C . GLU A 1 241 ? -2.814 -6.865 -18.675 1.00 70.25 241 GLU A C 1
ATOM 1934 O O . GLU A 1 241 ? -3.556 -6.237 -17.923 1.00 70.25 241 GLU A O 1
ATOM 1939 N N . PHE A 1 242 ? -1.522 -7.045 -18.402 1.00 71.25 242 PHE A N 1
ATOM 1940 C CA . PHE A 1 242 ? -0.862 -6.506 -17.223 1.00 71.25 242 PHE A CA 1
ATOM 1941 C C . PHE A 1 242 ? -0.872 -4.971 -17.178 1.00 71.25 242 PHE A C 1
ATOM 1943 O O . PHE A 1 242 ? -1.221 -4.384 -16.155 1.00 71.25 242 PHE A O 1
ATOM 1950 N N . VAL A 1 243 ? -0.539 -4.313 -18.289 1.00 73.88 243 VAL A N 1
ATOM 1951 C CA . VAL A 1 243 ? -0.540 -2.844 -18.385 1.00 73.88 243 VAL A CA 1
ATOM 1952 C C . VAL A 1 243 ? -1.951 -2.294 -18.200 1.00 73.88 243 VAL A C 1
ATOM 1954 O O . VAL A 1 243 ? -2.145 -1.344 -17.444 1.00 73.88 243 VAL A O 1
ATOM 1957 N N . VAL A 1 244 ? -2.951 -2.930 -18.818 1.00 76.38 244 VAL A N 1
ATOM 1958 C CA . VAL A 1 244 ? -4.363 -2.573 -18.624 1.00 76.38 244 VAL A CA 1
ATOM 1959 C C . VAL A 1 244 ? -4.772 -2.753 -17.160 1.00 76.38 244 VAL A C 1
ATOM 1961 O O . VAL A 1 244 ? -5.400 -1.858 -16.600 1.00 76.38 244 VAL A O 1
ATOM 1964 N N . LYS A 1 245 ? -4.370 -3.850 -16.502 1.00 79.00 245 LYS A N 1
ATOM 1965 C CA . LYS A 1 245 ? -4.609 -4.059 -15.063 1.00 79.00 245 LYS A CA 1
ATOM 1966 C C . LYS A 1 245 ? -3.975 -2.965 -14.206 1.00 79.00 245 LYS A C 1
ATOM 1968 O O . LYS A 1 245 ? -4.630 -2.481 -13.288 1.00 79.00 245 LYS A O 1
ATOM 1973 N N . PHE A 1 246 ? -2.742 -2.562 -14.509 1.00 76.81 246 PHE A N 1
ATOM 1974 C CA . PHE A 1 246 ? -2.052 -1.492 -13.790 1.00 76.81 246 PHE A CA 1
ATOM 1975 C C . PHE A 1 246 ? -2.769 -0.146 -13.940 1.00 76.81 246 PHE A C 1
ATOM 1977 O O . PHE A 1 246 ? -3.097 0.500 -12.947 1.00 76.81 246 PHE A O 1
ATOM 1984 N N . VAL A 1 247 ? -3.102 0.242 -15.173 1.00 77.62 247 VAL A N 1
ATOM 1985 C CA . VAL A 1 247 ? -3.824 1.493 -15.449 1.00 77.62 247 VAL A CA 1
ATOM 1986 C C . VAL A 1 247 ? -5.206 1.487 -14.796 1.00 77.62 247 VAL A C 1
ATOM 1988 O O . VAL A 1 247 ? -5.562 2.451 -14.121 1.00 77.62 247 VAL A O 1
ATOM 1991 N N . ASN A 1 248 ? -5.961 0.392 -14.925 1.00 79.12 248 ASN A N 1
ATOM 1992 C CA . ASN A 1 248 ? -7.265 0.253 -14.277 1.00 79.12 248 ASN A CA 1
ATOM 1993 C C . ASN A 1 248 ? -7.145 0.388 -12.760 1.00 79.12 248 ASN A C 1
ATOM 1995 O O . ASN A 1 248 ? -7.941 1.094 -12.155 1.00 79.12 248 ASN A O 1
ATOM 1999 N N . ARG A 1 249 ? -6.117 -0.203 -12.142 1.00 80.75 249 ARG A N 1
ATOM 2000 C CA . ARG A 1 249 ? -5.900 -0.101 -10.696 1.00 80.75 249 ARG A CA 1
ATOM 2001 C C . ARG A 1 249 ? -5.589 1.328 -10.243 1.00 80.75 249 ARG A C 1
ATOM 2003 O O . ARG A 1 249 ? -6.066 1.741 -9.188 1.00 80.75 249 ARG A O 1
ATOM 2010 N N . VAL A 1 250 ? -4.821 2.086 -11.027 1.00 78.44 250 VAL A N 1
ATOM 2011 C CA . VAL A 1 250 ? -4.560 3.513 -10.767 1.00 78.44 250 VAL A CA 1
ATOM 2012 C C . VAL A 1 250 ? -5.848 4.335 -10.901 1.00 78.44 250 VAL A C 1
ATOM 2014 O O . VAL A 1 250 ? -6.131 5.168 -10.040 1.00 78.44 250 VAL A O 1
ATOM 2017 N N . ILE A 1 251 ? -6.662 4.071 -11.931 1.00 75.38 251 ILE A N 1
ATOM 2018 C CA . ILE A 1 251 ? -7.967 4.726 -12.130 1.00 75.38 251 ILE A CA 1
ATOM 2019 C C . ILE A 1 251 ? -8.920 4.405 -10.970 1.00 75.38 251 ILE A C 1
ATOM 2021 O O . ILE A 1 251 ? -9.508 5.320 -10.396 1.00 75.38 251 ILE A O 1
ATOM 2025 N N . GLU A 1 252 ? -9.030 3.133 -10.591 1.00 76.50 252 GLU A N 1
ATOM 2026 C CA . GLU A 1 252 ? -9.822 2.663 -9.452 1.00 76.50 252 GLU A CA 1
ATOM 2027 C C . GLU A 1 252 ? -9.419 3.367 -8.152 1.00 76.50 252 GLU A C 1
ATOM 2029 O O . GLU A 1 252 ? -10.274 3.836 -7.406 1.00 76.50 252 GLU A O 1
ATOM 2034 N N . TYR A 1 253 ? -8.115 3.465 -7.881 1.00 74.88 253 TYR A N 1
ATOM 2035 C CA . TYR A 1 253 ? -7.608 4.168 -6.706 1.00 74.88 253 TYR A CA 1
ATOM 2036 C C . TYR A 1 253 ? -7.934 5.667 -6.738 1.00 74.88 253 TYR A C 1
ATOM 2038 O O . TYR A 1 253 ? -8.317 6.236 -5.722 1.00 74.88 253 TYR A O 1
ATOM 2046 N N . SER A 1 254 ? -7.834 6.310 -7.904 1.00 69.62 254 SER A N 1
ATOM 2047 C CA . SER A 1 254 ? -8.107 7.746 -8.047 1.00 69.62 254 SER A CA 1
ATOM 2048 C C . SER A 1 254 ? -9.573 8.145 -7.822 1.00 69.62 254 SER A C 1
ATOM 2050 O O . SER A 1 254 ? -9.887 9.332 -7.875 1.00 69.62 254 SER A O 1
ATOM 2052 N N . GLY A 1 255 ? -10.488 7.183 -7.642 1.00 66.50 255 GLY A N 1
ATOM 2053 C CA . GLY A 1 255 ? -11.926 7.449 -7.530 1.00 66.50 255 GLY A CA 1
ATOM 2054 C C . GLY A 1 255 ? -12.566 7.934 -8.837 1.00 66.50 255 GLY A C 1
ATOM 2055 O O . GLY A 1 255 ? -13.766 8.188 -8.891 1.00 66.50 255 GLY A O 1
ATOM 2056 N N . MET A 1 256 ? -11.797 8.018 -9.930 1.00 60.22 256 MET A N 1
ATOM 2057 C CA . MET A 1 256 ? -12.299 8.425 -11.243 1.00 60.22 256 MET A CA 1
ATOM 2058 C C . MET A 1 256 ? -13.138 7.343 -11.928 1.00 60.22 256 MET A C 1
ATOM 2060 O O . MET A 1 256 ? -13.608 7.576 -13.037 1.00 60.22 256 MET A O 1
ATOM 2064 N N . GLU A 1 257 ? -13.356 6.186 -11.300 1.00 62.81 257 GLU A N 1
ATOM 2065 C CA . GLU A 1 257 ? -14.152 5.081 -11.843 1.00 62.81 257 GLU A CA 1
ATOM 2066 C C . GLU A 1 257 ? -15.544 5.561 -12.281 1.00 62.81 257 GLU A C 1
ATOM 2068 O O . GLU A 1 257 ? -15.918 5.359 -13.433 1.00 62.81 257 GLU A O 1
ATOM 2073 N N . GLN A 1 258 ? -16.244 6.339 -11.446 1.00 59.56 258 GLN A N 1
ATOM 2074 C CA . GLN A 1 258 ? -17.551 6.909 -11.801 1.00 59.56 258 GLN A CA 1
ATOM 2075 C C . GLN A 1 258 ? -17.470 7.906 -12.969 1.00 59.56 258 GLN A C 1
ATOM 2077 O O . GLN A 1 258 ? -18.325 7.902 -13.854 1.00 59.56 258 GLN A O 1
ATOM 2082 N N . LEU A 1 259 ? -16.434 8.749 -13.010 1.00 56.00 259 LEU A N 1
ATOM 2083 C CA . LEU A 1 259 ? -16.215 9.720 -14.091 1.00 56.00 259 LEU A CA 1
ATOM 2084 C C . LEU A 1 259 ? -15.864 9.033 -15.419 1.00 56.00 259 LEU A C 1
ATOM 2086 O O . LEU A 1 259 ? -16.336 9.443 -16.482 1.00 56.00 259 LEU A O 1
ATOM 2090 N N . VAL A 1 260 ? -15.045 7.985 -15.374 1.00 58.28 260 VAL A N 1
ATOM 2091 C CA . VAL A 1 260 ? -14.653 7.179 -16.534 1.00 58.28 260 VAL A CA 1
ATOM 2092 C C . VAL A 1 260 ? -15.833 6.342 -17.018 1.00 58.28 260 VAL A C 1
ATOM 2094 O O . VAL A 1 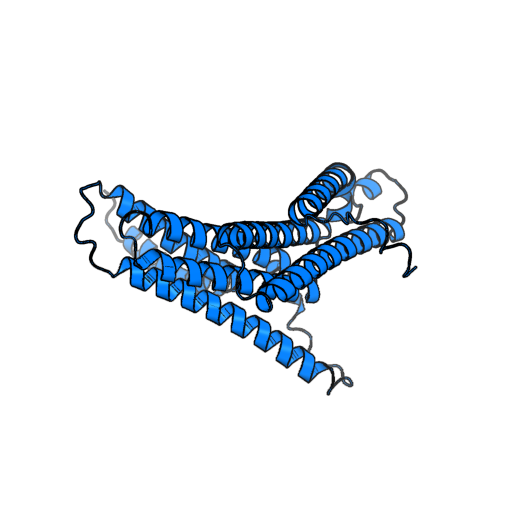260 ? -16.105 6.331 -18.216 1.00 58.28 260 VAL A O 1
ATOM 2097 N N . GLU A 1 261 ? -16.602 5.730 -16.117 1.00 63.06 261 GLU A N 1
ATOM 2098 C CA . GLU A 1 261 ? -17.823 4.995 -16.449 1.00 63.06 261 GLU A CA 1
ATOM 2099 C C . GLU A 1 261 ? -18.860 5.920 -17.107 1.00 63.06 261 GLU A C 1
ATOM 2101 O O . GLU A 1 261 ? -19.420 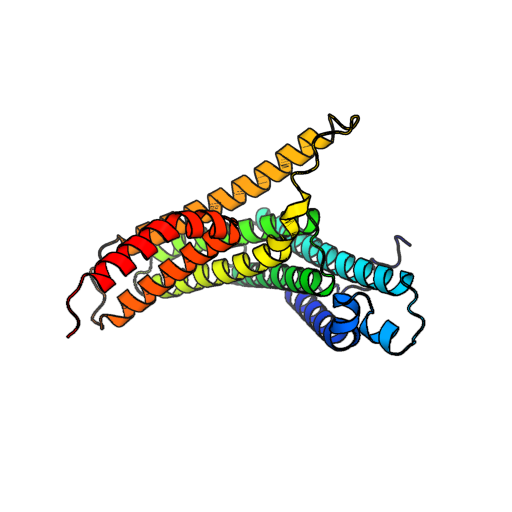5.588 -18.155 1.00 63.06 261 GLU A O 1
ATOM 2106 N N . GLN A 1 262 ? -19.058 7.131 -16.572 1.00 59.09 262 GLN A N 1
ATOM 2107 C CA . GLN A 1 262 ? -19.916 8.149 -17.187 1.00 59.09 262 GLN A CA 1
ATOM 2108 C C . GLN A 1 262 ? -19.445 8.541 -18.594 1.00 59.09 262 GLN A C 1
ATOM 2110 O O . GLN A 1 262 ? -20.277 8.699 -19.489 1.00 59.09 262 GLN A O 1
ATOM 2115 N N . ARG A 1 263 ? -18.130 8.652 -18.826 1.00 59.72 263 ARG A N 1
ATOM 2116 C CA . ARG A 1 263 ? -17.554 8.930 -20.156 1.00 59.72 263 ARG A CA 1
ATOM 2117 C C . ARG A 1 263 ? -17.627 7.735 -21.110 1.00 59.72 263 ARG A C 1
ATOM 2119 O O . ARG A 1 263 ? -17.730 7.936 -22.318 1.00 59.72 263 ARG A O 1
ATOM 2126 N N . MET A 1 264 ? -17.599 6.508 -20.594 1.00 56.91 264 MET A N 1
ATOM 2127 C CA . MET A 1 264 ? -17.691 5.278 -21.386 1.00 56.91 264 MET A CA 1
ATOM 2128 C C . MET A 1 264 ? -19.133 4.906 -21.751 1.00 56.91 264 MET A C 1
ATOM 2130 O O . MET A 1 264 ? -19.350 4.302 -22.801 1.00 56.91 264 MET A O 1
ATOM 2134 N N . ARG A 1 265 ? -20.141 5.303 -20.962 1.00 69.50 265 ARG A N 1
ATOM 2135 C CA . ARG A 1 265 ? -21.566 5.031 -21.249 1.00 69.50 265 ARG A CA 1
ATOM 2136 C C . ARG A 1 265 ? -22.024 5.463 -22.654 1.00 69.50 265 ARG A C 1
ATOM 2138 O O . ARG A 1 265 ? -22.679 4.654 -23.313 1.00 69.50 265 ARG A O 1
ATOM 2145 N N . PRO A 1 266 ? -21.698 6.669 -23.164 1.00 68.62 266 PRO A N 1
ATOM 2146 C CA . PRO A 1 266 ? -22.027 7.069 -24.534 1.00 68.62 266 PRO A CA 1
ATOM 2147 C C . PRO A 1 266 ? -21.366 6.181 -25.593 1.00 68.62 266 PRO A C 1
ATOM 2149 O O . PRO A 1 266 ? -21.999 5.836 -26.587 1.00 68.62 266 PRO A O 1
ATOM 2152 N N . LEU A 1 267 ? -20.116 5.778 -25.359 1.00 65.81 267 LEU A N 1
ATOM 2153 C CA . LEU A 1 267 ? -19.334 4.908 -26.240 1.00 65.81 267 LEU A CA 1
ATOM 2154 C C . LEU A 1 267 ? -19.915 3.491 -26.291 1.00 65.81 267 LEU A C 1
ATOM 2156 O O . LEU A 1 267 ? -20.146 2.965 -27.375 1.00 65.81 267 LEU A O 1
ATOM 2160 N N . ILE A 1 268 ? -20.244 2.914 -25.134 1.00 73.00 268 ILE A N 1
ATOM 2161 C CA . ILE A 1 268 ? -20.912 1.610 -25.019 1.00 73.00 268 ILE A CA 1
ATOM 2162 C C . ILE A 1 268 ? -22.299 1.656 -25.667 1.00 73.00 268 ILE A C 1
ATOM 2164 O O . ILE A 1 268 ? -22.685 0.727 -26.371 1.00 73.00 268 ILE A O 1
ATOM 2168 N N . LYS A 1 269 ? -23.050 2.746 -25.476 1.00 75.81 269 LYS A N 1
ATOM 2169 C CA . LYS A 1 269 ? -24.346 2.951 -26.135 1.00 75.81 269 LYS A CA 1
ATOM 2170 C C . LYS A 1 269 ? -24.193 3.036 -27.656 1.00 75.81 269 LYS A C 1
ATOM 2172 O O . LYS A 1 269 ? -24.984 2.438 -28.373 1.00 75.81 269 LYS A O 1
ATOM 2177 N N . SER A 1 270 ? -23.168 3.733 -28.141 1.00 69.12 270 SER A N 1
ATOM 2178 C CA . SER A 1 270 ? -22.858 3.826 -29.571 1.00 69.12 270 SER A CA 1
ATOM 2179 C C . SER A 1 270 ? -22.473 2.465 -30.160 1.00 69.12 270 SER A C 1
ATOM 2181 O O . SER A 1 270 ? -22.994 2.080 -31.201 1.00 69.12 270 SER A O 1
ATOM 2183 N N . LEU A 1 271 ? -21.643 1.689 -29.455 1.00 70.81 271 LEU A N 1
ATOM 2184 C CA . LEU A 1 271 ? -21.268 0.327 -29.845 1.00 70.81 271 LEU A CA 1
ATOM 2185 C C . LEU A 1 271 ? -22.470 -0.618 -29.880 1.00 70.81 271 LEU A C 1
ATOM 2187 O O . LEU A 1 271 ? -22.652 -1.303 -30.876 1.00 70.81 271 LEU A O 1
ATOM 2191 N N . ARG A 1 272 ? -23.338 -0.593 -28.862 1.00 76.31 272 ARG A N 1
ATOM 2192 C CA . ARG A 1 272 ? -24.584 -1.381 -28.852 1.00 76.31 272 ARG A CA 1
ATOM 2193 C C . ARG A 1 272 ? -25.542 -0.979 -29.970 1.00 76.31 272 ARG A C 1
ATOM 2195 O O . ARG A 1 272 ? -26.207 -1.834 -30.537 1.00 76.31 272 ARG A O 1
ATOM 2202 N N . ASN A 1 273 ? -25.613 0.309 -30.300 1.00 77.31 273 ASN A N 1
ATOM 2203 C CA . ASN A 1 273 ? -26.421 0.785 -31.422 1.00 77.31 273 ASN A CA 1
ATOM 2204 C C . ASN A 1 273 ? -25.844 0.328 -32.769 1.00 77.31 273 ASN A C 1
ATOM 2206 O O . ASN A 1 273 ? -26.610 -0.013 -33.662 1.00 77.31 273 ASN A O 1
ATOM 2210 N N . MET A 1 274 ? -24.516 0.308 -32.916 1.00 76.25 274 MET A N 1
ATOM 2211 C CA . MET A 1 274 ? -23.850 -0.234 -34.104 1.00 76.25 274 MET A CA 1
ATOM 2212 C C . MET A 1 274 ? -24.022 -1.753 -34.205 1.00 76.25 274 MET A C 1
ATOM 2214 O O . MET A 1 274 ? -24.292 -2.254 -35.287 1.00 76.25 274 MET A O 1
ATOM 2218 N N . GLU A 1 275 ? -23.940 -2.473 -33.087 1.00 74.88 275 GLU A N 1
ATOM 2219 C CA . GLU A 1 275 ? -24.197 -3.914 -33.007 1.00 74.88 275 GLU A CA 1
ATOM 2220 C C . GLU A 1 275 ? -25.652 -4.252 -33.363 1.00 74.88 275 GLU A C 1
ATOM 2222 O O . GLU A 1 275 ? -25.897 -5.145 -34.164 1.00 74.88 275 GLU A O 1
ATOM 2227 N N . ALA A 1 276 ? -26.619 -3.479 -32.863 1.00 76.19 276 ALA A N 1
ATOM 2228 C CA . ALA A 1 276 ? -28.032 -3.623 -33.218 1.00 76.19 276 ALA A CA 1
ATOM 2229 C C . ALA A 1 276 ? -28.348 -3.218 -34.672 1.00 76.19 276 ALA A C 1
ATOM 2231 O O . ALA A 1 276 ? -29.379 -3.616 -35.210 1.00 76.19 276 ALA A O 1
ATOM 2232 N N . ALA A 1 277 ? -27.489 -2.406 -35.296 1.00 74.06 277 ALA A N 1
ATOM 2233 C CA . ALA A 1 277 ? -27.605 -2.007 -36.696 1.00 74.06 277 ALA A CA 1
ATOM 2234 C C . ALA A 1 277 ? -26.931 -2.997 -37.660 1.00 74.06 277 ALA A C 1
ATOM 2236 O O . ALA A 1 277 ? -27.130 -2.892 -38.873 1.00 74.06 277 ALA A O 1
ATOM 2237 N N . LEU A 1 278 ? -26.143 -3.951 -37.152 1.00 69.69 278 LEU A N 1
ATOM 2238 C CA . LEU A 1 278 ? -25.631 -5.045 -37.963 1.00 69.69 278 LEU A CA 1
ATOM 2239 C C . LEU A 1 278 ? -26.773 -6.037 -38.238 1.00 69.69 278 LEU A C 1
ATOM 2241 O O . LEU A 1 278 ? -27.510 -6.396 -37.317 1.00 69.69 278 LEU A O 1
ATOM 2245 N N . PRO A 1 279 ? -26.957 -6.482 -39.493 1.00 61.62 279 PRO A N 1
ATOM 2246 C CA . PRO A 1 279 ? -27.964 -7.483 -39.804 1.00 61.62 279 PRO A CA 1
ATOM 2247 C C . PRO A 1 279 ? -27.640 -8.770 -39.043 1.00 61.62 279 PRO A C 1
ATOM 2249 O O . PRO A 1 279 ? -26.510 -9.257 -39.098 1.00 61.62 279 PRO A O 1
ATOM 2252 N N . ALA A 1 280 ? -28.633 -9.296 -38.324 1.00 60.16 280 ALA A N 1
ATOM 2253 C CA . ALA A 1 280 ? -28.527 -10.586 -37.659 1.00 60.16 280 ALA A CA 1
ATOM 2254 C C . ALA A 1 280 ? -28.137 -11.653 -38.694 1.00 60.16 280 ALA A C 1
ATOM 2256 O O . ALA A 1 280 ? -28.821 -11.804 -39.709 1.00 60.16 280 ALA A O 1
ATOM 2257 N N . VAL A 1 281 ? -27.024 -12.342 -38.442 1.00 48.72 281 VAL A N 1
ATOM 2258 C CA . VAL A 1 281 ? -26.638 -13.568 -39.153 1.00 48.72 281 VAL A CA 1
ATOM 2259 C C . VAL A 1 281 ? -27.269 -14.753 -38.442 1.00 48.72 281 VAL A C 1
ATOM 2261 O O . VAL A 1 281 ? -27.186 -14.781 -37.193 1.00 48.72 281 VAL A O 1
#

Radius of gyration: 22.97 Å; chains: 1; bounding box: 56×46×70 Å

Organism: NCBI:txid588596

Sequence (281 aa):
MKATVNSEYPKSENIGSDLKRIQEVLEFKKSLYGEILQQSGLAWKVFGFPIEETWIYAIKQWLFGLAFHCSAMMNNELNKYDQLFSVDDTKIAELMDNVRMCIKITSQIIQLIGSPNNKLTLSSIVLATSYINWGLSQIDKIENKARSAEVRLMHICDNINHILHHLRIIQDVDGQDSYMVYNHGDNQGLFSQFELQQNLKITENFSGSLVEAGLRLCEHITKPKINSVTGPANFLYMYSEFVVKFVNRVIEYSGMEQLVEQRMRPLIKSLRNMEAALPAV

Secondary structure (DSSP, 8-state):
--SSSSSSS---S-HHHHHHHHHHHHHHHHHHHHHHHHTTTHHHHHTT----HHHHHHHHHHHHHHHHHHHHHHHHHHHHHHH-TT--HHHHHHHHHHHHHHHHHHHHHHHHHT---HHHHHHHHHHHHHHHHHHHHHHHHHTTSTTTHHHHHHHHHHHHHHHHHHHHHHHTGGGGGGGGG-------TTHHHHHHHHHHHHHHHHHHHHHHHHHHHHHHHHS--TT-----THHHHHHHHHHHHHHHHHHHHTTTHHHHHHHHHHHHHHHHHHHHHSPP-

pLDDT: mean 73.75, std 15.96, range [26.97, 95.06]

Foldseek 3Di:
DVPVLVPPADDDPDLLVRLVVLVVVLVVCCVVCQVCLQVVNPVVVVVVHDDDSVVSVVVLVSLVSSLVVLLVVLVVVVVVVVVDPDDDPVVVVVSLVSLLSSLQSLLSSCNSNVHADVVSLLSNLLSLLVLLVVLLVVLVVCVVPQPCNLVSLLVSLVSNLSSLVSSLSNVPLVPCVPVVPPDDDDDDPPVVVVVVVVSVVSVVSSVVSLVSSLVSLVVVLPDDNPDDDDDDCVVVVVSVVSNVSSVVSVCSSVSCPVVVVVVCVVVVVVVVVVVVVDPDD